Protein AF-A0A958QB07-F1 (afdb_monomer)

Secondary structure (DSSP, 8-state):
--EEEEEES--GGGGGHHHHHHTT--HHHHHHHHHHHHHHHHTTGGGGEEEEEE-TT--EEEEE-GGG-TT-EEEEETTTTEEEEESSBS-THHHHHHHHHHT-TTS-HHHHHHHHHHHHHHTT-BSSPP--EEEEE--SS--S-HHHHS-EEEEE-S-SSHHHHHHHHHHHHHHHHHHHHHHHHHHTT-HHHHHHHHHHHHHHSTT-SHHHHHHHHHHHHTT-HHHHHHHHHHHHTSS-SHHHHHHHHHSHHHHHHHHHHHHHHTT-

Solvent-accessible surface area (backbone atoms only — not comparable to full-atom value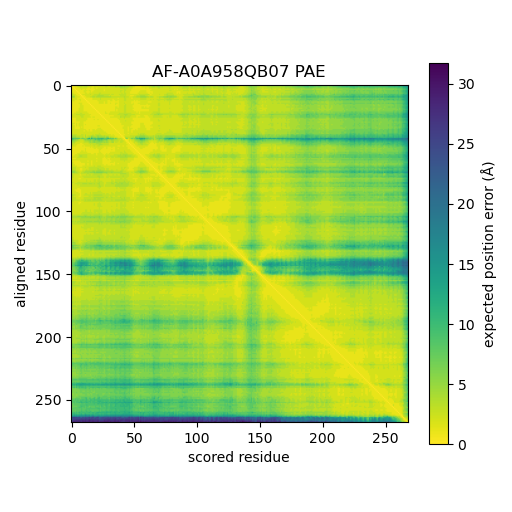s): 14329 Å² total; per-residue (Å²): 94,54,50,72,51,58,34,86,49,57,54,76,73,58,58,54,39,46,58,36,36,62,75,67,41,52,36,55,60,30,51,54,52,49,51,55,50,39,38,71,77,39,58,78,55,48,34,18,28,30,38,39,30,34,38,71,83,34,48,72,30,71,49,71,27,84,64,36,52,69,49,40,46,72,50,77,39,71,90,80,46,49,73,49,76,49,50,51,26,63,40,65,56,15,60,54,39,20,50,59,35,60,66,46,74,94,48,55,74,65,56,21,50,55,47,11,54,54,34,15,48,77,49,52,30,45,72,56,88,66,37,49,29,74,50,74,52,56,55,94,58,87,61,100,45,68,80,69,41,47,66,47,72,50,75,31,84,73,38,94,52,13,63,63,52,41,52,51,52,49,29,47,53,53,17,50,54,24,41,52,49,15,51,54,24,47,75,72,66,41,53,64,65,12,50,53,23,32,53,52,14,34,72,50,36,71,83,52,64,64,48,48,47,50,50,13,50,54,32,33,75,74,68,44,40,72,62,8,51,64,54,30,44,73,54,61,73,38,91,58,63,61,60,58,51,49,29,58,73,72,39,46,74,63,24,46,54,50,50,52,57,55,62,57,61,76,75,114

Sequence (268 aa):
VGLVISQCRGNPDYFEALDLLELGLDPKRALNRLRSEDQRQFNKLSRSRQVAVIDSQGKIDSFTGEDCGRYAGQIVNKQLGYVLLGNGLESQEVLIAMDKEMRRQELGSFERIALAMQAGLRAGGEVRPESSAGLCYASGTSSSKWWKDSGECLSIEDSDTPVMDLIKLFNLEQSRLALEKGFESFEGGDFDSGSDAFEIAKRLNPTDMEIPLWQGFFLYKSGRKAKGLKILRPIIESNDPWPKETLRRFGGSVGDELLEKMLSAEKK

Foldseek 3Di:
DWDKDKDQLGDPLLVCLVVVVVVVDAQVVSVVVSLVVCCVVPVVCSLRMWMKDAHLVLGIDIDHHPVLDPLFDKDDDSPLSDMDTDGQAPHVVLQVQLVVLSVPVVDDNVSSNLSSNVSSVVSGHHVDQDFKDKDKDADSDDDPDVVNRDIDMDMDPGDSCHSVVSLLVVLQVQLVVLQVQLVVCLVVVNNVSSLVSLVSSCVSPVPDPVSLLVNLLSCCVSVVNVSSCVSCLVVLPDPDCVSLVCLPVPVPPSSVVSNCVNVVVVVD

Nearest PDB structures (foldseek):
  4gcn-assembly2_B  TM=7.139E-01  e=1.825E-01  Caenorhabditis elegans
  6b85-assembly1_J  TM=7.764E-01  e=7.500E-01  synthetic construct
  3vty-assembly4_D  TM=6.148E-01  e=6.804E-01  Candidatus Magnetobacterium bavaricum
  1a17-assembly1_A  TM=5.371E-01  e=8.681E-01  Homo sapiens
  5nnp-assembly1_A  TM=4.244E-01  e=4.607E-01  Thermochaetoides thermophila DSM 1495

Mean predicted aligned error: 4.99 Å

Structure (mmCIF, N/CA/C/O backbone):
data_AF-A0A958QB07-F1
#
_entry.id   AF-A0A958QB07-F1
#
loop_
_atom_site.group_PDB
_atom_site.id
_atom_site.type_symbol
_atom_site.label_atom_id
_atom_site.label_alt_id
_atom_site.label_comp_id
_atom_site.label_asym_id
_atom_site.label_entity_id
_atom_site.label_seq_id
_atom_site.pdbx_PDB_ins_code
_atom_site.Cartn_x
_atom_site.Cartn_y
_atom_site.Cartn_z
_atom_site.occupancy
_atom_site.B_iso_or_equiv
_atom_site.auth_seq_id
_atom_site.auth_comp_id
_atom_site.auth_asym_id
_atom_site.auth_atom_id
_atom_site.pdbx_PDB_model_num
ATOM 1 N N . VAL A 1 1 ? -5.884 9.816 -15.605 1.00 81.06 1 VAL A N 1
ATOM 2 C CA . VAL A 1 1 ? -4.423 9.965 -15.377 1.00 81.06 1 VAL A CA 1
ATOM 3 C C . VAL A 1 1 ? -3.921 8.732 -14.635 1.00 81.06 1 VAL A C 1
ATOM 5 O O . VAL A 1 1 ? -4.731 8.100 -13.974 1.00 81.06 1 VAL A O 1
ATOM 8 N N . GLY A 1 2 ? -2.666 8.318 -14.820 1.00 91.81 2 GLY A N 1
ATOM 9 C CA . GLY A 1 2 ? -2.173 6.996 -14.409 1.00 91.81 2 GLY A CA 1
ATOM 10 C C . GLY A 1 2 ? -0.934 7.022 -13.510 1.00 91.81 2 GLY A C 1
ATOM 11 O O . GLY A 1 2 ? -0.875 7.812 -12.577 1.00 91.81 2 GLY A O 1
ATOM 12 N N . LEU A 1 3 ? 0.033 6.139 -13.769 1.00 94.00 3 LEU A N 1
ATOM 13 C CA . LEU A 1 3 ? 1.247 5.956 -12.969 1.00 94.00 3 LEU A CA 1
ATOM 14 C C . LEU A 1 3 ? 2.494 6.043 -13.849 1.00 94.00 3 LEU A C 1
ATOM 16 O O . LEU A 1 3 ? 2.497 5.579 -14.991 1.00 94.00 3 LEU A O 1
ATOM 20 N N . VAL A 1 4 ? 3.570 6.587 -13.290 1.00 96.25 4 VAL A N 1
ATOM 21 C CA . VAL A 1 4 ? 4.879 6.671 -13.937 1.00 96.25 4 VAL A CA 1
ATOM 22 C C . VAL A 1 4 ? 5.977 6.323 -12.941 1.00 96.25 4 VAL A C 1
ATOM 24 O O . VAL A 1 4 ? 5.925 6.718 -11.780 1.00 96.25 4 VAL A O 1
ATOM 27 N N . ILE A 1 5 ? 6.981 5.584 -13.403 1.00 96.00 5 ILE A N 1
ATOM 28 C CA . ILE A 1 5 ? 8.196 5.301 -12.639 1.00 96.00 5 ILE A CA 1
ATOM 29 C C . ILE A 1 5 ? 9.417 5.518 -13.532 1.00 96.00 5 ILE A C 1
ATOM 31 O O . ILE A 1 5 ? 9.388 5.165 -14.711 1.00 96.00 5 ILE A O 1
ATOM 35 N N . SER A 1 6 ? 10.476 6.108 -12.976 1.00 97.19 6 SER A N 1
ATOM 36 C CA . SER A 1 6 ? 11.726 6.451 -13.666 1.00 97.19 6 SER A CA 1
ATOM 37 C C . SER A 1 6 ? 12.905 6.073 -12.767 1.00 97.19 6 SER A C 1
ATOM 39 O O . SER A 1 6 ? 13.030 6.599 -11.665 1.00 97.19 6 SER A O 1
ATOM 41 N N . GLN A 1 7 ? 13.745 5.131 -13.207 1.00 96.25 7 GLN A N 1
ATOM 42 C CA . GLN A 1 7 ? 14.816 4.530 -12.404 1.00 96.25 7 GLN A CA 1
ATOM 43 C C . GLN A 1 7 ? 16.089 4.218 -13.219 1.00 96.25 7 GLN A C 1
ATOM 45 O O . GLN A 1 7 ? 16.230 4.633 -14.374 1.00 96.25 7 GLN A O 1
ATOM 50 N N . CYS A 1 8 ? 17.033 3.496 -12.598 1.00 95.50 8 CYS A N 1
ATOM 51 C CA . CYS A 1 8 ? 18.417 3.295 -13.041 1.00 95.50 8 CYS A CA 1
ATOM 52 C C . CYS A 1 8 ? 19.208 4.616 -13.035 1.00 95.50 8 CYS A C 1
ATOM 54 O O . CYS A 1 8 ? 19.681 5.055 -11.988 1.00 95.50 8 CYS A O 1
ATOM 56 N N . ARG A 1 9 ? 19.307 5.319 -14.165 1.00 94.81 9 ARG A N 1
ATOM 57 C 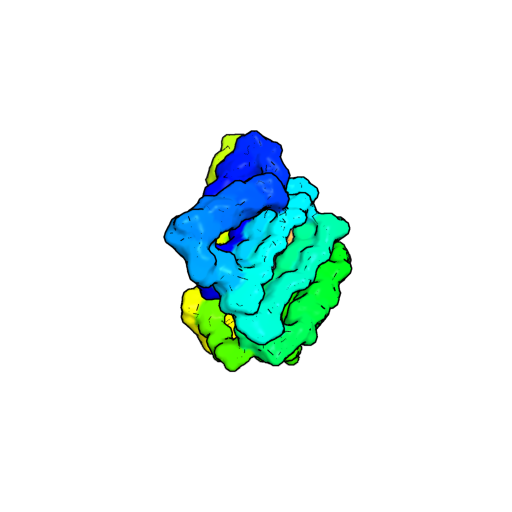CA . ARG A 1 9 ? 19.602 6.756 -14.173 1.00 94.81 9 ARG A CA 1
ATOM 58 C C . ARG A 1 9 ? 18.284 7.497 -14.323 1.00 94.81 9 ARG A C 1
ATOM 60 O O . ARG A 1 9 ? 17.900 7.809 -15.444 1.00 94.81 9 ARG A O 1
ATOM 67 N N . GLY A 1 10 ? 17.600 7.773 -13.216 1.00 92.12 10 GLY A N 1
ATOM 68 C CA . GLY A 1 10 ? 16.323 8.489 -13.241 1.00 92.12 10 GLY A CA 1
ATOM 69 C C . GLY A 1 10 ? 16.410 9.836 -13.972 1.00 92.12 10 GLY A C 1
ATOM 70 O O . GLY A 1 10 ? 17.454 10.495 -13.974 1.00 92.12 10 GLY A O 1
ATOM 71 N N . ASN A 1 11 ? 15.311 10.224 -14.612 1.00 95.56 11 ASN A N 1
ATOM 72 C CA . ASN A 1 11 ? 15.088 11.578 -15.116 1.00 95.56 11 ASN A CA 1
ATOM 73 C C . ASN A 1 11 ? 13.673 12.028 -14.676 1.00 95.56 11 ASN A C 1
ATOM 75 O O . ASN A 1 11 ? 12.705 11.362 -15.063 1.00 95.56 11 ASN A O 1
ATOM 79 N N . PRO A 1 12 ? 13.552 13.094 -13.856 1.00 94.75 12 PRO A N 1
ATOM 80 C CA . PRO A 1 12 ? 12.267 13.645 -13.420 1.00 94.75 12 PRO A CA 1
ATOM 81 C C . PRO A 1 12 ? 11.355 14.120 -14.557 1.00 94.75 12 PRO A C 1
ATOM 83 O O . PRO A 1 12 ? 10.141 14.066 -14.392 1.00 94.75 12 PRO A O 1
ATOM 86 N N . ASP A 1 13 ? 11.901 14.504 -15.716 1.00 96.25 13 ASP A N 1
ATOM 87 C CA . ASP A 1 13 ? 11.114 14.972 -16.871 1.00 96.25 13 ASP A CA 1
ATOM 88 C C . ASP A 1 13 ? 10.120 13.906 -17.360 1.00 96.25 13 ASP A C 1
ATOM 90 O O . ASP A 1 13 ? 9.084 14.218 -17.939 1.00 96.25 13 ASP A O 1
ATOM 94 N N . TYR A 1 14 ? 10.376 12.618 -17.088 1.00 97.56 14 TYR A N 1
ATOM 95 C CA . TYR A 1 14 ? 9.419 11.563 -17.429 1.00 97.56 14 TYR A CA 1
ATOM 96 C C . TYR A 1 14 ? 8.090 11.685 -16.669 1.00 97.56 14 TYR A C 1
ATOM 98 O O . TYR A 1 14 ? 7.104 11.097 -17.112 1.00 97.56 14 TYR A O 1
ATOM 106 N N . PHE A 1 15 ? 8.022 12.447 -15.571 1.00 96.31 15 PHE A N 1
ATOM 107 C CA . PHE A 1 15 ? 6.768 12.708 -14.861 1.00 96.31 15 PHE A CA 1
ATOM 108 C C . PHE A 1 15 ? 5.774 13.547 -15.673 1.00 96.31 15 PHE A C 1
ATOM 110 O O . PHE A 1 15 ? 4.569 13.379 -15.480 1.00 96.31 15 PHE A O 1
ATOM 117 N N . GLU A 1 16 ? 6.238 14.295 -16.682 1.00 97.75 16 GLU A N 1
ATOM 118 C CA . GLU A 1 16 ? 5.378 14.942 -17.689 1.00 97.75 16 GLU A CA 1
ATOM 119 C C . GLU A 1 16 ? 4.514 13.928 -18.465 1.00 97.75 16 GLU A C 1
ATOM 121 O O . GLU A 1 16 ? 3.537 14.293 -19.120 1.00 97.75 16 GLU A O 1
ATOM 126 N N . ALA A 1 17 ? 4.813 12.623 -18.382 1.00 97.75 17 ALA A N 1
ATOM 127 C CA . ALA A 1 17 ? 3.937 11.587 -18.915 1.00 97.75 17 ALA A CA 1
ATOM 128 C C . ALA A 1 17 ? 2.521 11.683 -18.335 1.00 97.75 17 ALA A C 1
ATOM 130 O O . ALA A 1 17 ? 1.569 11.428 -19.067 1.00 97.75 17 ALA A O 1
ATOM 131 N N . LEU A 1 18 ? 2.362 12.065 -17.061 1.00 95.44 18 LEU A N 1
ATOM 132 C CA . LEU A 1 18 ? 1.044 12.214 -16.438 1.00 95.44 18 LEU A CA 1
ATOM 133 C C . LEU A 1 18 ? 0.221 13.318 -17.117 1.00 95.44 18 LEU A C 1
ATOM 135 O O . LEU A 1 18 ? -0.944 13.072 -17.436 1.00 95.44 18 LEU A O 1
ATOM 139 N N . ASP A 1 19 ? 0.845 14.452 -17.446 1.00 96.69 19 ASP A N 1
ATOM 140 C CA . ASP A 1 19 ? 0.211 15.552 -18.185 1.00 96.69 19 ASP A CA 1
ATOM 141 C C . ASP A 1 19 ? -0.153 15.122 -19.613 1.00 96.69 19 ASP A C 1
ATOM 143 O O . ASP A 1 19 ? -1.239 15.401 -20.121 1.00 96.69 19 ASP A O 1
ATOM 147 N N . LEU A 1 20 ? 0.733 14.374 -20.281 1.00 98.00 20 LEU A N 1
ATOM 148 C CA . LEU A 1 20 ? 0.462 13.842 -21.619 1.00 98.00 20 LEU A CA 1
ATOM 149 C C . LEU A 1 20 ? -0.709 12.847 -21.613 1.00 98.00 20 LEU A C 1
ATOM 151 O O . LEU A 1 20 ? -1.530 12.867 -22.534 1.00 98.00 20 LEU A O 1
ATOM 155 N N . LEU A 1 21 ? -0.806 11.997 -20.586 1.00 96.50 21 LEU A N 1
ATOM 156 C CA . LEU A 1 21 ? -1.949 11.104 -20.392 1.00 96.50 21 LEU A CA 1
ATOM 157 C C . LEU A 1 21 ? -3.238 11.895 -20.135 1.00 96.50 21 LEU A C 1
ATOM 159 O O . LEU A 1 21 ? -4.294 11.514 -20.639 1.00 96.50 21 LEU A O 1
ATOM 163 N N . GLU A 1 22 ? -3.169 12.986 -19.370 1.00 94.12 22 GLU A N 1
ATOM 164 C CA . GLU A 1 22 ? -4.310 13.876 -19.131 1.00 94.12 22 GLU A CA 1
ATOM 165 C C . GLU A 1 22 ? -4.807 14.532 -20.426 1.00 94.12 22 GLU A C 1
ATOM 167 O O . GLU A 1 22 ? -6.010 14.589 -20.675 1.00 94.12 22 GLU A O 1
ATOM 172 N N . LEU A 1 23 ? -3.885 14.908 -21.317 1.00 96.75 23 LEU A N 1
ATOM 173 C CA . LEU A 1 23 ? -4.181 15.411 -22.663 1.00 96.75 23 LEU A CA 1
ATOM 174 C C . LEU A 1 23 ? -4.670 14.320 -23.640 1.00 96.75 23 LEU A C 1
ATOM 176 O O . LEU A 1 23 ? -4.899 14.598 -24.820 1.00 96.75 23 LEU A O 1
ATOM 180 N N . GLY A 1 24 ? -4.841 13.080 -23.175 1.00 96.00 24 GLY A N 1
ATOM 181 C CA . GLY A 1 24 ? -5.418 11.976 -23.941 1.00 96.00 24 GLY A CA 1
ATOM 182 C C . GLY A 1 24 ? -4.428 11.209 -24.817 1.00 96.00 24 GLY A C 1
ATOM 183 O O . GLY A 1 24 ? -4.853 10.421 -25.668 1.00 96.00 24 GLY A O 1
ATOM 184 N N . LEU A 1 25 ? -3.116 11.404 -24.642 1.00 98.00 25 LEU A N 1
ATOM 185 C CA . LEU A 1 25 ? -2.133 10.538 -25.291 1.00 98.00 25 LEU A CA 1
ATOM 186 C C . LEU A 1 25 ? -2.141 9.164 -24.618 1.00 98.00 25 LEU A C 1
ATOM 188 O O . LEU A 1 25 ? -2.265 9.047 -23.404 1.00 98.00 25 LEU A O 1
ATOM 192 N N . ASP A 1 26 ? -1.965 8.108 -25.410 1.00 97.19 26 ASP A N 1
ATOM 193 C CA . ASP A 1 26 ? -1.707 6.783 -24.852 1.00 97.19 26 ASP A CA 1
ATOM 194 C C . ASP A 1 26 ? -0.264 6.686 -24.299 1.00 97.19 26 ASP A C 1
ATOM 196 O O . ASP A 1 26 ? 0.625 7.410 -24.774 1.00 97.19 26 ASP A O 1
ATOM 200 N N . PRO A 1 27 ? 0.006 5.769 -23.345 1.00 97.94 27 PRO A N 1
ATOM 201 C CA . PRO A 1 27 ? 1.323 5.605 -22.724 1.00 97.94 27 PRO A CA 1
ATOM 202 C C . PRO A 1 27 ? 2.483 5.469 -23.709 1.00 97.94 27 PRO A C 1
ATOM 204 O O . PRO A 1 27 ? 3.558 6.015 -23.474 1.00 97.94 27 PRO A O 1
ATOM 207 N N . LYS A 1 28 ? 2.272 4.791 -24.845 1.00 98.12 28 LYS A N 1
ATOM 208 C CA . LYS A 1 28 ? 3.318 4.583 -25.849 1.00 98.12 28 LYS A CA 1
ATOM 209 C C . LYS A 1 28 ? 3.668 5.881 -26.561 1.00 98.12 28 LYS A C 1
ATOM 211 O O . LYS A 1 28 ? 4.840 6.163 -26.808 1.00 98.12 28 LYS A O 1
ATOM 216 N N . ARG A 1 29 ? 2.672 6.692 -26.921 1.00 98.31 29 ARG A N 1
ATOM 217 C CA . ARG A 1 29 ? 2.916 8.012 -27.528 1.00 98.31 29 ARG A CA 1
ATOM 218 C C . ARG A 1 29 ? 3.587 8.965 -26.546 1.00 98.31 29 ARG A C 1
ATOM 220 O O . ARG A 1 29 ? 4.545 9.629 -26.940 1.00 98.31 29 ARG A O 1
ATOM 227 N N . ALA A 1 30 ? 3.122 8.992 -25.297 1.00 98.25 30 ALA A N 1
ATOM 228 C CA . ALA A 1 30 ? 3.720 9.805 -24.244 1.00 98.25 30 ALA A CA 1
ATOM 229 C C . ALA A 1 30 ? 5.194 9.426 -24.019 1.00 98.25 30 ALA A C 1
ATOM 231 O O . ALA A 1 30 ? 6.080 10.272 -24.139 1.00 98.25 30 ALA A O 1
ATOM 232 N N . LEU A 1 31 ? 5.478 8.134 -23.820 1.00 97.81 31 LEU A N 1
ATOM 233 C CA . LEU A 1 31 ? 6.833 7.648 -23.572 1.00 97.81 31 LEU A CA 1
ATOM 234 C C . LEU A 1 31 ? 7.764 7.876 -24.774 1.00 97.81 31 LEU A C 1
ATOM 236 O O . LEU A 1 31 ? 8.896 8.311 -24.590 1.00 97.81 31 LEU A O 1
ATOM 240 N N . ASN A 1 32 ? 7.307 7.655 -26.012 1.00 98.25 32 ASN A N 1
ATOM 241 C CA . ASN A 1 32 ? 8.127 7.916 -27.205 1.00 98.25 32 ASN A CA 1
ATOM 242 C C . ASN A 1 32 ? 8.512 9.392 -27.358 1.00 98.25 32 ASN A C 1
ATOM 244 O O . ASN A 1 32 ? 9.636 9.688 -27.778 1.00 98.25 32 ASN A O 1
ATOM 248 N N . ARG A 1 33 ? 7.598 10.313 -27.027 1.00 98.06 33 ARG A N 1
ATOM 249 C CA . ARG A 1 33 ? 7.872 11.753 -27.057 1.00 98.06 33 ARG A CA 1
ATOM 250 C C . ARG A 1 33 ? 8.969 12.113 -26.055 1.00 98.06 33 ARG A C 1
ATOM 252 O O . ARG A 1 33 ? 10.004 12.634 -26.469 1.00 98.06 33 ARG A O 1
ATOM 259 N N . LEU A 1 34 ? 8.776 11.737 -24.792 1.00 98.00 34 LEU A N 1
ATOM 260 C CA . LEU A 1 34 ? 9.697 12.046 -23.693 1.00 98.00 34 LEU A CA 1
ATOM 261 C C . LEU A 1 34 ? 11.071 11.404 -23.897 1.00 98.00 34 LEU A C 1
ATOM 263 O O . LEU A 1 34 ? 12.100 12.049 -23.732 1.00 98.00 34 LEU A O 1
ATOM 267 N N . ARG A 1 35 ? 11.115 10.158 -24.381 1.00 97.38 35 ARG A N 1
ATOM 268 C CA . ARG A 1 35 ? 12.380 9.497 -24.738 1.00 97.38 35 ARG A CA 1
ATOM 269 C C . ARG A 1 35 ? 13.118 10.208 -25.866 1.00 97.38 35 ARG A C 1
ATOM 271 O O . ARG A 1 35 ? 14.343 10.277 -25.848 1.00 97.38 35 ARG A O 1
ATOM 278 N N . SER A 1 36 ? 12.395 10.728 -26.858 1.00 97.06 36 SER A N 1
ATOM 279 C CA . SER A 1 36 ? 13.008 11.486 -27.953 1.00 97.06 36 SER A CA 1
ATOM 280 C C . SER A 1 36 ? 13.585 12.816 -27.461 1.00 97.06 36 SER A C 1
ATOM 282 O O . SER A 1 36 ? 14.608 13.265 -27.974 1.00 97.06 36 SER A O 1
ATOM 284 N N . GLU A 1 37 ? 12.939 13.450 -26.482 1.00 96.69 37 GLU A N 1
ATOM 285 C CA . GLU A 1 37 ? 13.425 14.657 -25.807 1.00 96.69 37 GLU A CA 1
ATOM 286 C C . GLU A 1 37 ? 14.664 14.355 -24.945 1.00 96.69 37 GLU A C 1
ATOM 288 O O . GLU A 1 37 ? 15.704 14.983 -25.155 1.00 96.69 37 GLU A O 1
ATOM 293 N N . ASP A 1 38 ? 14.618 13.327 -24.092 1.00 96.25 38 ASP A N 1
ATOM 294 C CA . ASP A 1 38 ? 15.745 12.870 -23.258 1.00 96.25 38 ASP A CA 1
ATOM 295 C C . ASP A 1 38 ? 16.951 12.436 -24.113 1.00 96.25 38 ASP A C 1
ATOM 297 O O . ASP A 1 38 ? 18.087 12.769 -23.789 1.00 96.25 38 ASP A O 1
ATOM 301 N N . GLN A 1 39 ? 16.740 11.788 -25.267 1.00 95.75 39 GLN A N 1
ATOM 302 C CA . GLN A 1 39 ? 17.823 11.449 -26.205 1.00 95.75 39 GLN A CA 1
ATOM 303 C C . GLN A 1 39 ? 18.512 12.690 -26.790 1.00 95.75 39 GLN A C 1
ATOM 305 O O . GLN A 1 39 ? 19.728 12.680 -26.994 1.00 95.75 39 GLN A O 1
ATOM 310 N N . ARG A 1 40 ? 17.759 13.758 -27.085 1.00 95.50 40 ARG A N 1
ATOM 311 C CA . ARG A 1 40 ? 18.334 15.008 -27.610 1.00 95.50 40 ARG A CA 1
ATOM 312 C C . ARG A 1 40 ? 19.134 15.747 -26.545 1.00 95.50 40 ARG A C 1
ATOM 314 O O . ARG A 1 40 ? 20.201 16.267 -26.854 1.00 95.50 40 ARG A O 1
ATOM 321 N N . GLN A 1 41 ? 18.623 15.787 -25.317 1.00 94.25 41 GLN A N 1
ATOM 322 C CA . GLN A 1 41 ? 19.244 16.520 -24.214 1.00 94.25 41 GLN A CA 1
ATOM 323 C C . GLN A 1 41 ? 20.424 15.756 -23.597 1.00 94.25 41 GLN A C 1
ATOM 325 O O . GLN A 1 41 ? 21.482 16.325 -23.339 1.00 94.25 41 GLN A O 1
ATOM 330 N N . PHE A 1 42 ? 20.265 14.446 -23.403 1.00 90.56 42 PHE A N 1
ATOM 331 C CA . PHE A 1 42 ? 21.141 13.614 -22.583 1.00 90.56 42 PHE A CA 1
ATOM 332 C C . PHE A 1 42 ? 21.627 12.356 -23.323 1.00 90.56 42 PHE A C 1
ATOM 334 O O . PHE A 1 42 ? 21.780 11.307 -22.707 1.00 90.56 42 PHE A O 1
ATOM 341 N N . ASN A 1 43 ? 21.910 12.464 -24.628 1.00 87.75 43 ASN A N 1
ATOM 342 C CA . ASN A 1 43 ? 22.307 11.405 -25.579 1.00 87.75 43 ASN A CA 1
ATOM 343 C C . ASN A 1 43 ? 22.938 10.118 -24.994 1.00 87.75 43 ASN A C 1
ATOM 345 O O . ASN A 1 43 ? 22.487 9.017 -25.295 1.00 87.75 43 ASN A O 1
ATOM 349 N N . LYS A 1 44 ? 23.996 10.224 -24.177 1.00 85.44 44 LYS A N 1
ATOM 350 C CA . LYS A 1 44 ? 24.641 9.040 -23.575 1.00 85.44 44 LYS A CA 1
ATOM 351 C C . LYS A 1 44 ? 23.879 8.477 -22.368 1.00 85.44 44 LYS A C 1
ATOM 353 O O . LYS A 1 44 ? 23.857 7.270 -22.182 1.00 85.44 44 LYS A O 1
ATOM 358 N N . LEU A 1 45 ? 23.268 9.330 -21.547 1.00 91.12 45 LEU A N 1
ATOM 359 C CA . LEU A 1 45 ? 22.545 8.931 -20.334 1.00 91.12 45 LEU A CA 1
ATOM 360 C C . LEU A 1 45 ? 21.160 8.346 -20.636 1.00 91.12 45 LEU A C 1
ATOM 362 O O . LEU A 1 45 ? 20.670 7.535 -19.854 1.00 91.12 45 LEU A O 1
ATOM 366 N N . SER A 1 46 ? 20.545 8.712 -21.766 1.00 92.94 46 SER A N 1
ATOM 367 C CA . SER A 1 46 ? 19.234 8.193 -22.190 1.00 92.94 46 SER A CA 1
ATOM 368 C C . SER A 1 46 ? 19.225 6.667 -22.394 1.00 92.94 46 SER A C 1
ATOM 370 O O . SER A 1 46 ? 18.184 6.018 -22.290 1.00 92.94 46 SER A O 1
ATOM 372 N N . ARG A 1 47 ? 20.396 6.065 -22.638 1.00 95.88 47 ARG A N 1
ATOM 373 C CA . ARG A 1 47 ? 20.591 4.611 -22.750 1.00 95.88 47 ARG A CA 1
ATOM 374 C C . ARG A 1 47 ? 20.654 3.894 -21.398 1.00 95.88 47 ARG A C 1
ATOM 376 O O . ARG A 1 47 ? 20.544 2.674 -21.374 1.00 95.88 47 ARG A O 1
ATOM 383 N N . SER A 1 48 ? 20.778 4.629 -20.291 1.00 96.38 48 SER A N 1
ATOM 384 C CA . SER A 1 48 ? 20.742 4.111 -18.913 1.00 96.38 48 SER A CA 1
ATOM 385 C C . SER A 1 48 ? 19.434 4.458 -18.188 1.00 96.38 48 SER A C 1
ATOM 387 O O . SER A 1 48 ? 19.390 4.454 -16.957 1.00 96.38 48 SER A O 1
ATOM 389 N N . ARG A 1 49 ? 18.362 4.795 -18.917 1.00 97.25 49 ARG A N 1
ATOM 390 C CA . ARG A 1 49 ? 17.031 5.006 -18.327 1.00 97.25 49 ARG A CA 1
ATOM 391 C C . ARG A 1 49 ? 16.265 3.700 -18.249 1.00 97.25 49 ARG A C 1
ATOM 393 O O . ARG A 1 49 ? 16.277 2.912 -19.194 1.00 97.25 49 ARG A O 1
ATOM 400 N N . GLN A 1 50 ? 15.501 3.542 -17.181 1.00 98.25 50 GLN A N 1
ATOM 401 C CA . GLN A 1 50 ? 14.453 2.539 -17.110 1.00 98.25 50 GLN A CA 1
ATOM 402 C C . GLN A 1 50 ? 13.158 3.216 -16.667 1.00 98.25 50 GLN A C 1
ATOM 404 O O . GLN A 1 50 ? 13.128 3.846 -15.615 1.00 98.25 50 GLN A O 1
ATOM 409 N N . VAL A 1 51 ? 12.115 3.150 -17.493 1.00 98.25 51 VAL A N 1
ATOM 410 C CA . VAL A 1 51 ? 10.882 3.930 -17.309 1.00 98.25 51 VAL A CA 1
ATOM 411 C C . VAL A 1 51 ? 9.671 3.077 -17.653 1.00 98.25 51 VAL A C 1
ATOM 413 O O . VAL A 1 51 ? 9.702 2.331 -18.632 1.00 98.25 51 VAL A O 1
ATOM 416 N N . ALA A 1 52 ? 8.582 3.218 -16.905 1.00 98.25 52 ALA A N 1
ATOM 417 C CA . ALA A 1 52 ? 7.276 2.726 -17.327 1.00 98.25 52 ALA A CA 1
ATOM 418 C C . ALA A 1 52 ? 6.180 3.758 -17.089 1.00 98.25 52 ALA A C 1
ATOM 420 O O . ALA A 1 52 ? 6.249 4.546 -16.148 1.00 98.25 52 ALA A O 1
ATOM 421 N N . VAL A 1 53 ? 5.169 3.711 -17.952 1.00 98.06 53 VAL A N 1
ATOM 422 C CA . VAL A 1 53 ? 3.967 4.537 -17.896 1.00 98.06 53 VAL A CA 1
ATOM 423 C C . VAL A 1 53 ? 2.756 3.616 -18.017 1.00 98.06 53 VAL A C 1
ATOM 425 O O . VAL A 1 53 ? 2.672 2.809 -18.947 1.00 98.06 53 VAL A O 1
ATOM 428 N N . ILE A 1 54 ? 1.818 3.749 -17.085 1.00 96.06 54 ILE A N 1
ATOM 429 C CA . ILE A 1 54 ? 0.515 3.081 -17.100 1.00 96.06 54 ILE A CA 1
ATOM 430 C C . ILE A 1 54 ? -0.562 4.163 -17.109 1.00 96.06 54 ILE A C 1
ATOM 432 O O . ILE A 1 54 ? -0.444 5.119 -16.351 1.00 96.06 54 ILE A O 1
ATOM 436 N N . ASP A 1 55 ? -1.605 4.046 -17.932 1.00 94.81 55 ASP A N 1
ATOM 437 C CA . ASP A 1 55 ? -2.768 4.943 -17.854 1.00 94.81 55 ASP A CA 1
ATOM 438 C C . ASP A 1 55 ? -3.855 4.422 -16.894 1.00 94.81 55 ASP A C 1
ATOM 440 O O . ASP A 1 55 ? -3.832 3.276 -16.452 1.00 94.81 55 ASP A O 1
ATOM 444 N N . SER A 1 56 ? -4.857 5.248 -16.577 1.00 90.56 56 SER A N 1
ATOM 445 C CA . SER A 1 56 ? -5.984 4.842 -15.715 1.00 90.56 56 SER A CA 1
ATOM 446 C C . SER A 1 56 ? -6.857 3.723 -16.300 1.00 90.56 56 SER A C 1
ATOM 448 O O . SER A 1 56 ? -7.753 3.238 -15.617 1.00 90.56 56 SER A O 1
ATOM 450 N N . GLN A 1 57 ? -6.638 3.322 -17.557 1.00 89.88 57 GLN A N 1
ATOM 451 C CA . GLN A 1 57 ? -7.307 2.180 -18.186 1.00 89.88 57 GLN A CA 1
ATOM 452 C C . GLN A 1 57 ? -6.420 0.927 -18.222 1.00 89.88 57 GLN A C 1
ATOM 454 O O . GLN A 1 57 ? -6.803 -0.077 -18.822 1.00 89.88 57 GLN A O 1
ATOM 459 N N . GLY A 1 58 ? -5.243 0.970 -17.594 1.00 91.00 58 GLY A N 1
ATOM 460 C CA . GLY A 1 58 ? -4.309 -0.147 -17.540 1.00 91.00 58 GLY A CA 1
ATOM 461 C C . GLY A 1 58 ? -3.535 -0.378 -18.839 1.00 91.00 58 GLY A C 1
ATOM 462 O O . GLY A 1 58 ? -2.919 -1.434 -18.985 1.00 91.00 58 GLY A O 1
ATOM 463 N N . LYS A 1 59 ? -3.532 0.562 -19.798 1.00 95.81 59 LYS A N 1
ATOM 464 C CA . LYS A 1 59 ? -2.599 0.490 -20.935 1.00 95.81 59 LYS A CA 1
ATOM 465 C C . LYS A 1 59 ? -1.202 0.809 -20.432 1.00 95.81 59 LYS A C 1
ATOM 467 O O . LYS A 1 59 ? -1.033 1.677 -19.585 1.00 95.81 59 LYS A O 1
ATOM 472 N N . ILE A 1 60 ? -0.208 0.118 -20.981 1.00 97.62 60 ILE A N 1
ATOM 473 C CA . ILE A 1 60 ? 1.170 0.163 -20.486 1.00 97.62 60 ILE A CA 1
ATOM 474 C C . ILE A 1 60 ? 2.134 0.329 -21.647 1.00 97.62 60 ILE A C 1
ATOM 476 O O . ILE A 1 60 ? 2.024 -0.390 -22.651 1.00 97.62 60 ILE A O 1
ATOM 480 N N . ASP A 1 61 ? 3.115 1.205 -21.460 1.00 98.00 61 ASP A N 1
ATOM 481 C CA . ASP A 1 61 ? 4.371 1.158 -22.197 1.00 98.00 61 ASP A CA 1
ATOM 482 C C . ASP A 1 61 ? 5.556 1.310 -21.243 1.00 98.00 61 ASP A C 1
ATOM 484 O O . ASP A 1 61 ? 5.460 1.953 -20.196 1.00 98.00 61 ASP A O 1
ATOM 488 N N . SER A 1 62 ? 6.674 0.682 -21.584 1.00 98.00 62 SER A N 1
ATOM 489 C CA . SER A 1 62 ? 7.876 0.718 -20.758 1.00 98.00 62 SER A CA 1
ATOM 490 C C . SER A 1 62 ? 9.136 0.569 -21.594 1.00 98.00 62 SER A C 1
ATOM 492 O O . SER A 1 62 ? 9.139 -0.032 -22.671 1.00 98.00 62 SER A O 1
ATOM 494 N N . PHE A 1 63 ? 10.228 1.104 -21.072 1.00 97.94 63 PHE A N 1
ATOM 495 C CA . PHE A 1 63 ? 11.536 1.095 -21.693 1.00 97.94 63 PHE A CA 1
ATOM 496 C C . PHE A 1 63 ? 12.598 0.706 -20.669 1.00 97.94 63 PHE A C 1
ATOM 498 O O . PHE A 1 63 ? 12.654 1.272 -19.581 1.00 97.94 63 PHE A O 1
ATOM 505 N N . THR A 1 64 ? 13.476 -0.218 -21.054 1.00 98.06 64 THR A N 1
ATOM 506 C CA . THR A 1 64 ? 14.717 -0.523 -20.339 1.00 98.06 64 THR A CA 1
ATOM 507 C C . THR A 1 64 ? 15.873 -0.268 -21.294 1.00 98.06 64 THR A C 1
ATOM 509 O O . THR A 1 64 ? 15.946 -0.890 -22.356 1.00 98.06 64 THR A O 1
ATOM 512 N N . GLY A 1 65 ? 16.737 0.678 -20.944 1.00 96.69 65 GLY A N 1
ATOM 513 C CA . GLY A 1 65 ? 17.920 1.006 -21.720 1.00 96.69 65 GLY A CA 1
ATOM 514 C C . GLY A 1 65 ? 18.980 -0.093 -21.670 1.00 96.69 65 GLY A C 1
ATOM 515 O O . GLY A 1 65 ? 19.117 -0.819 -20.688 1.00 96.69 65 GLY A O 1
ATOM 516 N N . GLU A 1 66 ? 19.743 -0.228 -22.751 1.00 95.25 66 GLU A N 1
ATOM 517 C CA . GLU A 1 66 ? 20.787 -1.254 -22.871 1.00 95.25 66 GLU A CA 1
ATOM 518 C C . GLU A 1 66 ? 21.991 -1.010 -21.946 1.00 95.25 66 GLU A C 1
ATOM 520 O O . GLU A 1 66 ? 22.682 -1.955 -21.573 1.00 95.25 66 GLU A O 1
ATOM 525 N N . ASP A 1 67 ? 22.186 0.235 -21.496 1.00 96.38 67 ASP A N 1
ATOM 526 C CA . ASP A 1 67 ? 23.242 0.617 -20.557 1.00 96.38 67 ASP A CA 1
ATOM 527 C C . ASP A 1 67 ? 22.727 0.631 -19.095 1.00 96.38 67 ASP A C 1
ATOM 529 O O . ASP A 1 67 ? 23.333 1.266 -18.228 1.00 96.38 67 ASP A O 1
ATOM 533 N N . CYS A 1 68 ? 21.605 -0.046 -18.796 1.00 95.94 68 CYS A N 1
ATOM 534 C CA . CYS A 1 68 ? 21.104 -0.265 -17.427 1.00 95.94 68 CYS A CA 1
ATOM 535 C C . CYS A 1 68 ? 21.820 -1.409 -16.680 1.00 95.94 68 CYS A C 1
ATOM 537 O O . CYS A 1 68 ? 21.565 -1.630 -15.497 1.00 95.94 68 CYS A O 1
ATOM 539 N N . GLY A 1 69 ? 22.730 -2.119 -17.353 1.00 93.31 69 GLY A N 1
ATOM 540 C CA . GLY A 1 69 ? 23.539 -3.188 -16.769 1.00 93.31 69 GLY A CA 1
ATOM 541 C C . GLY A 1 69 ? 22.955 -4.591 -16.949 1.00 93.31 69 GLY A C 1
ATOM 542 O O . GLY A 1 69 ? 21.853 -4.788 -17.463 1.00 93.31 69 GLY A O 1
ATOM 543 N N . ARG A 1 70 ? 23.734 -5.601 -16.543 1.00 93.62 70 ARG A N 1
ATOM 544 C CA . ARG A 1 70 ? 23.327 -7.011 -16.616 1.00 93.62 70 ARG A CA 1
ATOM 545 C C . ARG A 1 70 ? 22.111 -7.251 -15.717 1.00 93.62 70 ARG A C 1
ATOM 547 O O . ARG A 1 70 ? 22.027 -6.687 -14.634 1.00 93.62 70 ARG A O 1
ATOM 554 N N . TYR A 1 71 ? 21.183 -8.077 -16.199 1.00 95.69 71 TYR A N 1
ATOM 555 C CA . TYR A 1 71 ? 19.906 -8.386 -15.543 1.00 95.69 71 TYR A CA 1
ATOM 556 C C . TYR A 1 71 ? 18.969 -7.192 -15.326 1.00 95.69 71 TYR A C 1
ATOM 558 O O . TYR A 1 71 ? 17.926 -7.349 -14.696 1.00 95.69 71 TYR A O 1
ATOM 566 N N . ALA A 1 72 ? 19.258 -6.031 -15.925 1.00 97.56 72 ALA A N 1
ATOM 567 C CA . ALA A 1 72 ? 18.226 -5.031 -16.124 1.00 97.56 72 ALA A CA 1
ATOM 568 C C . ALA A 1 72 ? 17.151 -5.586 -17.064 1.00 97.56 72 ALA A C 1
ATOM 570 O O . ALA A 1 72 ? 17.451 -6.138 -18.127 1.00 97.56 72 ALA A O 1
ATOM 571 N N . GLY A 1 73 ? 15.891 -5.461 -16.667 1.00 96.94 73 GLY A N 1
ATOM 572 C CA . GLY A 1 73 ? 14.795 -6.055 -17.410 1.00 96.94 73 GLY A CA 1
ATOM 573 C C . GLY A 1 73 ? 13.429 -5.576 -16.961 1.00 96.94 73 GLY A C 1
ATOM 574 O O . GLY A 1 73 ? 13.282 -4.787 -16.027 1.00 96.94 73 GLY A O 1
ATOM 575 N N . GLN A 1 74 ? 12.423 -6.076 -17.668 1.00 97.44 74 GLN A N 1
ATOM 576 C CA . GLN A 1 74 ? 11.031 -5.762 -17.413 1.00 97.44 74 GLN A CA 1
ATOM 577 C C . GLN A 1 74 ? 10.136 -6.965 -17.703 1.00 97.44 74 GLN A C 1
ATOM 579 O O . GLN A 1 74 ? 10.368 -7.692 -18.671 1.00 97.44 74 GLN A O 1
ATOM 584 N N . ILE A 1 75 ? 9.078 -7.131 -16.913 1.00 98.25 75 ILE A N 1
ATOM 585 C CA . ILE A 1 75 ? 7.961 -8.027 -17.224 1.00 98.25 75 ILE A CA 1
ATOM 586 C C . ILE A 1 75 ? 6.709 -7.171 -17.351 1.00 98.25 75 ILE A C 1
ATOM 588 O O . ILE A 1 75 ? 6.290 -6.529 -16.393 1.00 98.25 75 ILE A O 1
ATOM 592 N N . VAL A 1 76 ? 6.119 -7.153 -18.546 1.00 97.88 76 VAL A N 1
ATOM 593 C CA . VAL A 1 76 ? 4.910 -6.376 -18.845 1.00 97.88 76 VAL A CA 1
ATOM 594 C C . VAL A 1 76 ? 3.736 -7.333 -18.990 1.00 97.88 76 VAL A C 1
ATOM 596 O O . VAL A 1 76 ? 3.685 -8.117 -19.939 1.00 97.88 76 VAL A O 1
ATOM 599 N N . ASN A 1 77 ? 2.765 -7.239 -18.086 1.00 96.62 77 ASN A N 1
ATOM 600 C CA . ASN A 1 77 ? 1.530 -8.007 -18.149 1.00 96.62 77 ASN A CA 1
ATOM 601 C C . ASN A 1 77 ? 0.363 -7.075 -18.485 1.00 96.62 77 ASN A C 1
ATOM 603 O O . ASN A 1 77 ? -0.267 -6.480 -17.613 1.00 96.62 77 ASN A O 1
ATOM 607 N N . LYS A 1 78 ? 0.075 -6.948 -19.784 1.00 95.06 78 LYS A N 1
ATOM 608 C CA . LYS A 1 78 ? -0.984 -6.058 -20.287 1.00 95.06 78 LYS A CA 1
ATOM 609 C C . LYS A 1 78 ? -2.388 -6.553 -19.947 1.00 95.06 78 LYS A C 1
ATOM 611 O O . LYS A 1 78 ? -3.303 -5.748 -19.881 1.00 95.06 78 LYS A O 1
ATOM 616 N N . GLN A 1 79 ? -2.562 -7.859 -19.751 1.00 93.50 79 GLN A N 1
ATOM 617 C CA . GLN A 1 79 ? -3.852 -8.448 -19.398 1.00 93.50 79 GLN A CA 1
ATOM 618 C C . GLN A 1 79 ? -4.236 -8.115 -17.956 1.00 93.50 79 GLN A C 1
ATOM 620 O O . GLN A 1 79 ? -5.394 -7.819 -17.690 1.00 93.50 79 GLN A O 1
ATOM 625 N N . LEU A 1 80 ? -3.263 -8.147 -17.042 1.00 92.94 80 LEU A N 1
ATOM 626 C CA . LEU A 1 80 ? -3.469 -7.831 -15.626 1.00 92.94 80 LEU A CA 1
ATOM 627 C C . LEU A 1 80 ? -3.151 -6.374 -15.269 1.00 92.94 80 LEU A C 1
ATOM 629 O O . LEU A 1 80 ? -3.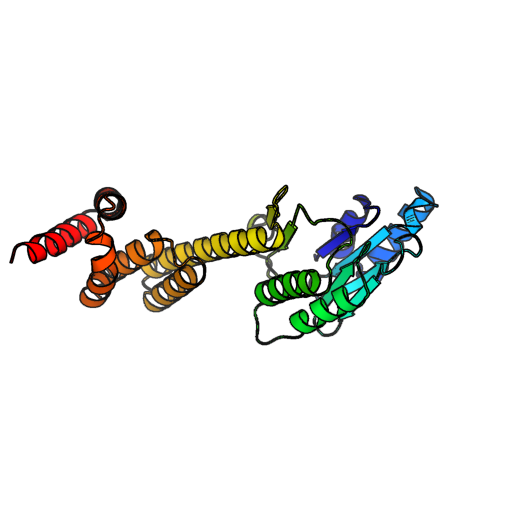331 -5.983 -14.119 1.00 92.94 80 LEU A O 1
ATOM 633 N N . GLY A 1 81 ? -2.690 -5.574 -16.231 1.00 93.31 81 GLY A N 1
ATOM 634 C CA . GLY A 1 81 ? -2.481 -4.141 -16.049 1.00 93.31 81 GLY A CA 1
ATOM 635 C C . GLY A 1 81 ? -1.293 -3.782 -15.149 1.00 93.31 81 GLY A C 1
ATOM 636 O O . GLY A 1 81 ? -1.369 -2.785 -14.441 1.00 93.31 81 GLY A O 1
ATOM 637 N N . TYR A 1 82 ? -0.198 -4.558 -15.163 1.00 95.88 82 TYR A N 1
ATOM 638 C CA . TYR A 1 82 ? 1.019 -4.217 -14.412 1.00 95.88 82 TYR A CA 1
ATOM 639 C C . TYR A 1 82 ? 2.313 -4.371 -15.217 1.00 95.88 82 TYR A C 1
ATOM 641 O O . TYR A 1 82 ? 2.393 -5.090 -16.218 1.00 95.88 82 TYR A O 1
ATOM 649 N N . VAL A 1 83 ? 3.356 -3.707 -14.725 1.00 97.62 83 VAL A N 1
ATOM 650 C CA . VAL A 1 83 ? 4.740 -3.857 -15.173 1.00 97.62 83 VAL A CA 1
ATOM 651 C C . VAL A 1 83 ? 5.656 -3.970 -13.966 1.00 97.62 83 VAL A C 1
ATOM 653 O O . VAL A 1 83 ? 5.499 -3.244 -12.989 1.00 97.62 83 VAL A O 1
ATOM 656 N N . LEU A 1 84 ? 6.606 -4.892 -14.047 1.00 98.00 84 LEU A N 1
ATOM 657 C CA . LEU A 1 84 ? 7.701 -5.036 -13.099 1.00 98.00 84 LEU A CA 1
ATOM 658 C C . LEU A 1 84 ? 8.977 -4.594 -13.797 1.00 98.00 84 LEU A C 1
ATOM 660 O O . LEU A 1 84 ? 9.247 -5.045 -14.910 1.00 98.00 84 LEU A O 1
ATOM 664 N N . LEU A 1 85 ? 9.740 -3.719 -13.156 1.00 97.81 85 LEU A N 1
ATOM 665 C CA . LEU A 1 85 ? 11.026 -3.236 -13.640 1.00 97.81 85 LEU A CA 1
ATOM 666 C C . LEU A 1 85 ? 12.091 -3.570 -12.606 1.00 97.81 85 LEU A C 1
ATOM 668 O O . LEU A 1 85 ? 11.842 -3.465 -11.409 1.00 97.81 85 LEU A O 1
ATOM 672 N N . GLY A 1 86 ? 13.292 -3.891 -13.066 1.00 97.12 86 GLY A N 1
ATOM 673 C CA . GLY A 1 86 ? 14.443 -4.011 -12.183 1.00 97.12 86 GLY A CA 1
ATOM 674 C C . GLY A 1 86 ? 15.745 -3.779 -12.927 1.00 97.12 86 GLY A C 1
ATOM 675 O O . GLY A 1 86 ? 15.835 -4.006 -14.136 1.00 97.12 86 GLY A O 1
ATOM 676 N N . ASN A 1 87 ? 16.734 -3.278 -12.198 1.00 96.88 87 ASN A N 1
ATOM 677 C CA . ASN A 1 87 ? 18.106 -3.053 -12.637 1.00 96.88 87 ASN A CA 1
ATOM 678 C C . ASN A 1 87 ? 19.032 -3.332 -11.446 1.00 96.88 87 ASN A C 1
ATOM 680 O O . ASN A 1 87 ? 18.581 -3.255 -10.311 1.00 96.88 87 ASN A O 1
ATOM 684 N N . GLY A 1 88 ? 20.282 -3.725 -11.702 1.00 95.31 88 GLY A N 1
ATOM 685 C CA . GLY A 1 88 ? 21.194 -4.141 -10.626 1.00 95.31 88 GLY A CA 1
ATOM 686 C C . GLY A 1 88 ? 20.788 -5.437 -9.909 1.00 95.31 88 GLY A C 1
ATOM 687 O O . GLY A 1 88 ? 21.330 -5.727 -8.850 1.00 95.31 88 GLY A O 1
ATOM 688 N N . LEU A 1 89 ? 19.852 -6.206 -10.474 1.00 97.31 89 LEU A N 1
ATOM 689 C CA . LEU A 1 89 ? 19.343 -7.444 -9.885 1.00 97.31 89 LEU A CA 1
ATOM 690 C C . LEU A 1 89 ? 20.422 -8.528 -9.841 1.00 97.31 89 LEU A C 1
ATOM 692 O O . LEU A 1 89 ? 21.231 -8.626 -10.768 1.00 97.31 89 LEU A O 1
ATOM 696 N N . GLU A 1 90 ? 20.366 -9.390 -8.826 1.00 97.00 90 GLU A N 1
ATOM 697 C CA . GLU A 1 90 ? 21.217 -10.585 -8.741 1.00 97.00 90 GLU A CA 1
ATOM 698 C C . GLU A 1 90 ? 21.034 -11.485 -9.977 1.00 97.00 90 GLU A C 1
ATOM 700 O O . GLU A 1 90 ? 21.999 -12.001 -10.549 1.00 97.00 90 GLU A O 1
ATOM 705 N N . SER A 1 91 ? 19.788 -11.636 -10.441 1.00 97.62 91 SER A N 1
ATOM 706 C CA . SER A 1 91 ? 19.448 -12.462 -11.598 1.00 97.62 91 SER A CA 1
ATOM 707 C C . SER A 1 91 ? 18.051 -12.155 -12.170 1.00 97.62 91 SER A C 1
ATOM 709 O O . SER A 1 91 ? 17.312 -11.312 -11.658 1.00 97.62 91 SER A O 1
ATOM 711 N N . GLN A 1 92 ? 17.661 -12.836 -13.258 1.00 97.00 92 GLN A N 1
ATOM 712 C CA . GLN A 1 92 ? 16.316 -12.685 -13.845 1.00 97.00 92 GLN A CA 1
ATOM 713 C C . GLN A 1 92 ? 15.219 -13.324 -12.982 1.00 97.00 92 GLN A C 1
ATOM 715 O O . GLN A 1 92 ? 14.054 -12.928 -13.064 1.00 97.00 92 GLN A O 1
ATOM 720 N N . GLU A 1 93 ? 15.585 -14.293 -12.142 1.00 98.31 93 GLU A N 1
ATOM 721 C CA . GLU A 1 93 ? 14.689 -15.003 -11.231 1.00 98.31 93 GLU A CA 1
ATOM 722 C C . GLU A 1 93 ? 13.983 -14.049 -10.262 1.00 98.31 93 GLU A C 1
ATOM 724 O O . GLU A 1 93 ? 12.845 -14.321 -9.888 1.00 98.31 93 GLU A O 1
ATOM 729 N N . VAL A 1 94 ? 14.593 -12.903 -9.937 1.00 98.50 94 VAL A N 1
ATOM 730 C CA . VAL A 1 94 ? 13.976 -11.845 -9.124 1.00 98.50 94 VAL A CA 1
ATOM 731 C C . VAL A 1 94 ? 12.663 -11.363 -9.746 1.00 98.50 94 VAL A C 1
ATOM 733 O O . VAL A 1 94 ? 11.611 -11.448 -9.111 1.00 98.50 94 VAL A O 1
ATOM 736 N N . LEU A 1 95 ? 12.679 -10.936 -11.015 1.00 98.50 95 LEU A N 1
ATOM 737 C CA . LEU A 1 95 ? 11.463 -10.475 -11.698 1.00 98.50 95 LEU A CA 1
ATOM 738 C C . LEU A 1 95 ? 10.455 -11.612 -11.895 1.00 98.50 95 LEU A C 1
ATOM 740 O O . LEU A 1 95 ? 9.253 -11.389 -11.775 1.00 98.50 95 LEU A O 1
ATOM 744 N N . ILE A 1 96 ? 10.924 -12.834 -12.164 1.00 98.62 96 ILE A N 1
ATOM 745 C CA . ILE A 1 96 ? 10.055 -14.011 -12.328 1.00 98.62 96 ILE A CA 1
ATOM 746 C C . ILE A 1 96 ? 9.323 -14.338 -11.017 1.00 98.62 96 ILE A C 1
ATOM 748 O O . ILE A 1 96 ? 8.126 -14.635 -11.031 1.00 98.62 96 ILE A O 1
ATOM 752 N N . ALA A 1 97 ? 10.015 -14.257 -9.879 1.00 98.75 97 ALA A N 1
ATOM 753 C CA . ALA A 1 97 ? 9.429 -14.477 -8.562 1.00 98.75 97 ALA A CA 1
ATOM 754 C C . ALA A 1 97 ? 8.385 -13.403 -8.225 1.00 98.75 97 ALA A C 1
ATOM 756 O O . ALA A 1 97 ? 7.291 -13.736 -7.768 1.00 98.75 97 ALA A O 1
ATOM 757 N N . MET A 1 98 ? 8.684 -12.134 -8.519 1.00 98.62 98 MET A N 1
ATOM 758 C CA . MET A 1 98 ? 7.730 -11.031 -8.377 1.00 98.62 98 MET A CA 1
ATOM 759 C C . MET A 1 98 ? 6.485 -11.234 -9.261 1.00 98.62 98 MET A C 1
ATOM 761 O O . MET A 1 98 ? 5.356 -11.094 -8.791 1.00 98.62 98 MET A O 1
ATOM 765 N N . ASP A 1 99 ? 6.673 -11.607 -10.532 1.00 98.62 99 ASP A N 1
ATOM 766 C CA . ASP A 1 99 ? 5.586 -11.821 -11.499 1.00 98.62 99 ASP A CA 1
ATOM 767 C C . ASP A 1 99 ? 4.628 -12.929 -11.056 1.00 98.62 99 ASP A C 1
ATOM 769 O O . ASP A 1 99 ? 3.412 -12.811 -11.217 1.00 98.62 99 ASP A O 1
ATOM 773 N N . LYS A 1 100 ? 5.161 -13.993 -10.449 1.00 98.56 100 LYS A N 1
ATOM 774 C CA . LYS A 1 100 ? 4.354 -15.094 -9.918 1.00 98.56 100 LYS A CA 1
ATOM 775 C C . LYS A 1 100 ? 3.345 -14.616 -8.870 1.00 98.56 100 LYS A C 1
ATOM 777 O O . LYS A 1 100 ? 2.184 -15.013 -8.943 1.00 98.56 100 LYS A O 1
ATOM 782 N N . GLU A 1 101 ? 3.756 -13.762 -7.935 1.00 98.31 101 GLU A N 1
ATOM 783 C CA . GLU A 1 101 ? 2.849 -13.230 -6.908 1.00 98.31 101 GLU A CA 1
ATOM 784 C C . GLU A 1 101 ? 1.864 -12.208 -7.493 1.00 98.31 101 GLU A C 1
ATOM 786 O O . GLU A 1 101 ? 0.682 -12.216 -7.147 1.00 98.31 101 GLU A O 1
ATOM 791 N N . MET A 1 102 ? 2.292 -11.399 -8.468 1.00 98.12 102 MET A N 1
ATOM 792 C CA . MET A 1 102 ? 1.406 -10.444 -9.149 1.00 98.12 102 MET A CA 1
ATOM 793 C C . MET A 1 102 ? 0.259 -11.102 -9.932 1.00 98.12 102 MET A C 1
ATOM 795 O O . MET A 1 102 ? -0.768 -10.463 -10.168 1.00 98.12 102 MET A O 1
ATOM 799 N N . ARG A 1 103 ? 0.383 -12.381 -10.309 1.00 97.62 103 ARG A N 1
ATOM 800 C CA . ARG A 1 103 ? -0.666 -13.142 -11.018 1.00 97.62 103 ARG A CA 1
ATOM 801 C C . ARG A 1 103 ? -1.799 -13.651 -10.119 1.00 97.62 103 ARG A C 1
ATOM 803 O O . ARG A 1 103 ? -2.798 -14.142 -10.646 1.00 97.62 103 ARG A O 1
ATOM 810 N N . ARG A 1 104 ? -1.669 -13.536 -8.795 1.00 97.31 104 ARG A N 1
ATOM 811 C CA . ARG A 1 104 ? -2.619 -14.053 -7.794 1.00 97.31 104 ARG A CA 1
ATOM 812 C C . ARG A 1 104 ? -3.846 -13.159 -7.627 1.00 97.31 104 ARG A C 1
ATOM 814 O O . ARG A 1 104 ? -3.982 -12.430 -6.648 1.00 97.31 104 ARG A O 1
ATOM 821 N N . GLN A 1 105 ? -4.719 -13.166 -8.630 1.00 94.69 105 GLN A N 1
ATOM 822 C CA . GLN A 1 105 ? -5.888 -12.280 -8.723 1.00 94.69 105 GLN A CA 1
ATOM 823 C C . GLN A 1 105 ? -6.918 -12.453 -7.596 1.00 94.69 105 GLN A C 1
ATOM 825 O O . GLN A 1 105 ? -7.770 -11.585 -7.432 1.00 94.69 105 GLN A O 1
ATOM 830 N N . GLU A 1 106 ? -6.841 -13.533 -6.818 1.00 94.69 106 GLU A N 1
ATOM 831 C CA . GLU A 1 106 ? -7.652 -13.726 -5.615 1.00 94.69 106 GLU A CA 1
ATOM 832 C C . GLU A 1 106 ? -7.289 -12.760 -4.474 1.00 94.69 106 GLU A C 1
ATOM 834 O O . GLU A 1 106 ? -8.089 -12.566 -3.560 1.00 94.69 106 GLU A O 1
ATOM 839 N N . LEU A 1 107 ? -6.098 -12.155 -4.528 1.00 92.12 107 LEU A N 1
ATOM 840 C CA . LEU A 1 107 ? -5.585 -11.223 -3.525 1.00 92.12 107 LEU A CA 1
ATOM 841 C C . LEU A 1 107 ? -5.827 -9.765 -3.919 1.00 92.12 107 LEU A C 1
ATOM 843 O O . LEU A 1 107 ? -5.945 -9.43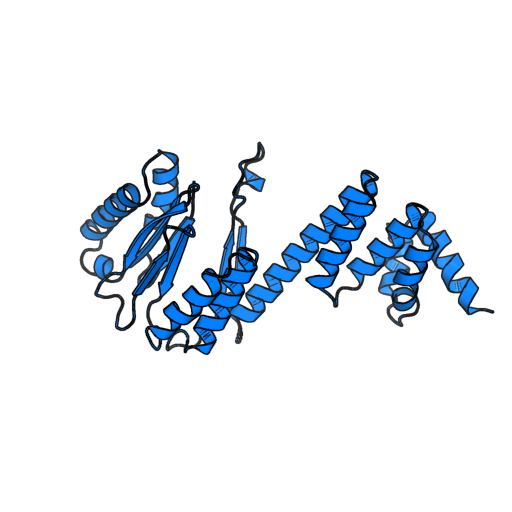7 -5.102 1.00 92.12 107 LEU A O 1
ATOM 847 N N . GLY A 1 108 ? -5.825 -8.863 -2.936 1.00 89.19 108 GLY A N 1
ATOM 848 C CA . GLY A 1 108 ? -5.893 -7.417 -3.178 1.00 89.19 108 GLY A CA 1
ATOM 849 C C . GLY A 1 108 ? -4.657 -6.876 -3.913 1.00 89.19 108 GLY A C 1
ATOM 850 O O . GLY A 1 108 ? -3.592 -7.487 -3.889 1.00 89.19 108 GLY A O 1
ATOM 851 N N . SER A 1 109 ? -4.766 -5.709 -4.559 1.00 88.38 109 SER A N 1
ATOM 852 C CA . SER A 1 109 ? -3.652 -5.099 -5.312 1.00 88.38 109 SER A CA 1
ATOM 853 C C . SER A 1 109 ? -2.404 -4.890 -4.454 1.00 88.38 109 SER A C 1
ATOM 855 O O . SER A 1 109 ? -1.319 -5.312 -4.850 1.00 88.38 109 SER A O 1
ATOM 857 N N . PHE A 1 110 ? -2.565 -4.298 -3.270 1.00 89.06 110 PHE A N 1
ATOM 858 C CA . PHE A 1 110 ? -1.461 -4.098 -2.337 1.00 89.06 110 PHE A CA 1
ATOM 859 C C . PHE A 1 110 ? -0.857 -5.423 -1.867 1.00 89.06 110 PHE A C 1
ATOM 861 O O . PHE A 1 110 ? 0.358 -5.564 -1.848 1.00 89.06 110 PHE A O 1
ATOM 868 N N . GLU A 1 111 ? -1.689 -6.411 -1.533 1.00 90.62 111 GLU A N 1
ATOM 869 C CA . GLU A 1 111 ? -1.207 -7.712 -1.066 1.00 90.62 111 GLU A CA 1
ATOM 870 C C . GLU A 1 111 ? -0.345 -8.400 -2.131 1.00 90.62 111 GLU A C 1
ATOM 872 O O . GLU A 1 111 ? 0.734 -8.903 -1.823 1.00 90.62 111 GLU A O 1
ATOM 877 N N . ARG A 1 112 ? -0.757 -8.332 -3.404 1.00 96.06 112 ARG A N 1
ATOM 878 C CA . ARG A 1 112 ? 0.058 -8.818 -4.527 1.00 96.06 112 ARG A CA 1
ATOM 879 C C . ARG A 1 112 ? 1.388 -8.075 -4.642 1.00 96.06 112 ARG A C 1
ATOM 881 O O . ARG A 1 112 ? 2.411 -8.727 -4.816 1.00 96.06 112 ARG A O 1
ATOM 888 N N . ILE A 1 113 ? 1.391 -6.745 -4.516 1.00 95.56 113 ILE A N 1
ATOM 889 C CA . ILE A 1 113 ? 2.617 -5.928 -4.567 1.00 95.56 113 ILE A CA 1
ATOM 890 C C . ILE A 1 113 ? 3.549 -6.285 -3.402 1.00 95.56 113 ILE A C 1
ATOM 892 O O . ILE A 1 113 ? 4.726 -6.558 -3.621 1.00 95.56 113 ILE A O 1
ATOM 896 N N . ALA A 1 114 ? 3.025 -6.358 -2.180 1.00 94.12 114 ALA A N 1
ATOM 897 C CA . ALA A 1 114 ? 3.777 -6.711 -0.982 1.00 94.12 114 ALA A CA 1
ATOM 898 C C . ALA A 1 114 ? 4.390 -8.116 -1.082 1.00 94.12 114 ALA A C 1
ATOM 900 O O . ALA A 1 114 ? 5.554 -8.321 -0.731 1.00 94.12 114 ALA A O 1
ATOM 901 N N . LEU A 1 115 ? 3.625 -9.097 -1.569 1.00 96.75 115 LEU A N 1
ATOM 902 C CA . LEU A 1 115 ? 4.124 -10.453 -1.794 1.00 96.75 115 LEU A CA 1
ATOM 903 C C . LEU A 1 115 ? 5.156 -10.496 -2.919 1.00 96.75 115 LEU A C 1
ATOM 905 O O . LEU A 1 115 ? 6.162 -11.188 -2.773 1.00 96.75 115 LEU A O 1
ATOM 909 N N . ALA A 1 116 ? 4.948 -9.736 -3.996 1.00 98.06 116 ALA A N 1
ATOM 910 C CA . ALA A 1 116 ? 5.900 -9.625 -5.091 1.00 98.06 116 ALA A CA 1
ATOM 911 C C . ALA A 1 116 ? 7.235 -9.059 -4.603 1.00 98.06 116 ALA A C 1
ATOM 913 O O . ALA A 1 116 ? 8.258 -9.704 -4.809 1.00 98.06 116 ALA A O 1
ATOM 914 N N . MET A 1 117 ? 7.239 -7.931 -3.885 1.00 96.50 117 MET A N 1
ATOM 915 C CA . MET A 1 117 ? 8.462 -7.348 -3.316 1.00 96.50 117 MET A CA 1
ATOM 916 C C . MET A 1 117 ? 9.203 -8.360 -2.433 1.00 96.50 117 MET A C 1
ATOM 918 O O . MET A 1 117 ? 10.387 -8.612 -2.639 1.00 96.50 117 MET A O 1
ATOM 922 N N . GLN A 1 118 ? 8.498 -9.032 -1.517 1.00 97.00 118 GLN A N 1
ATOM 923 C CA . GLN A 1 118 ? 9.096 -10.071 -0.673 1.00 97.00 118 GLN A CA 1
ATOM 924 C C . GLN A 1 118 ? 9.633 -11.270 -1.476 1.00 97.00 118 GLN A C 1
ATOM 926 O O . GLN A 1 118 ? 10.654 -11.852 -1.112 1.00 97.00 118 GLN A O 1
ATOM 931 N N . ALA A 1 119 ? 8.946 -11.679 -2.545 1.00 98.19 119 ALA A N 1
ATOM 932 C CA . ALA A 1 119 ? 9.391 -12.764 -3.414 1.00 98.19 119 ALA A CA 1
ATOM 933 C C . ALA A 1 119 ? 10.643 -12.379 -4.211 1.00 98.19 119 ALA A C 1
ATOM 935 O O . ALA A 1 119 ? 11.542 -13.208 -4.336 1.00 98.19 119 ALA A O 1
ATOM 936 N N . GLY A 1 120 ? 10.727 -11.131 -4.681 1.00 97.69 120 GLY A N 1
ATOM 937 C CA . GLY A 1 120 ? 11.913 -10.582 -5.336 1.00 97.69 120 GLY A CA 1
ATOM 938 C C . GLY A 1 120 ? 13.135 -10.584 -4.416 1.00 97.69 120 GLY A C 1
ATOM 939 O O . GLY A 1 120 ? 14.178 -11.108 -4.801 1.00 97.69 120 GLY A O 1
ATOM 940 N N . LEU A 1 121 ? 12.978 -10.113 -3.173 1.00 96.25 121 LEU A N 1
ATOM 941 C CA . LEU A 1 121 ? 14.044 -10.150 -2.161 1.00 96.25 121 LEU A CA 1
ATOM 942 C C . LEU A 1 121 ? 14.533 -11.579 -1.892 1.00 96.25 121 LEU A C 1
ATOM 944 O O . LEU A 1 121 ? 15.728 -11.856 -1.930 1.00 96.25 121 LEU A O 1
ATOM 948 N N . ARG A 1 122 ? 13.611 -12.531 -1.684 1.00 97.06 122 ARG A N 1
ATOM 949 C CA . ARG A 1 122 ? 13.970 -13.946 -1.465 1.00 97.06 122 ARG A CA 1
ATOM 950 C C . ARG A 1 122 ? 14.659 -14.595 -2.667 1.00 97.06 122 ARG A C 1
ATOM 952 O O . ARG A 1 122 ? 15.366 -15.581 -2.486 1.00 97.06 122 ARG A O 1
ATOM 959 N N . 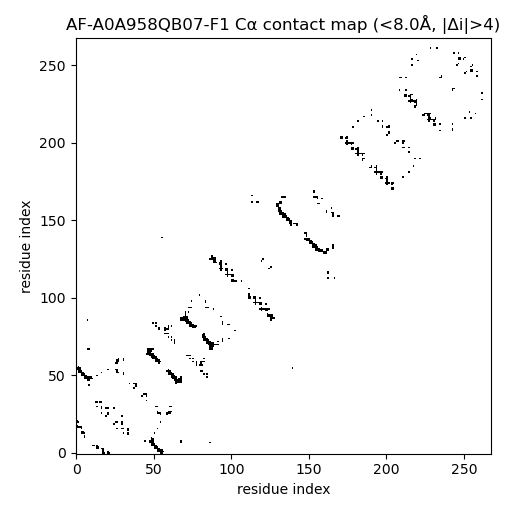ALA A 1 123 ? 14.416 -14.085 -3.871 1.00 98.00 123 ALA A N 1
ATOM 960 C CA . ALA A 1 123 ? 15.038 -14.557 -5.103 1.00 98.00 123 ALA A CA 1
ATOM 961 C C . ALA A 1 123 ? 16.414 -13.919 -5.375 1.00 98.00 123 ALA A C 1
ATOM 963 O O . ALA A 1 123 ? 17.027 -14.247 -6.387 1.00 98.00 123 ALA A O 1
ATOM 964 N N . GLY A 1 124 ? 16.898 -13.042 -4.490 1.00 96.12 124 GLY A N 1
ATOM 965 C CA . GLY A 1 124 ? 18.235 -12.448 -4.551 1.00 96.12 124 GLY A CA 1
ATOM 966 C C . GLY A 1 124 ? 18.248 -10.923 -4.468 1.00 96.12 124 GLY A C 1
ATOM 967 O O . GLY A 1 124 ? 19.272 -10.374 -4.089 1.00 96.12 124 GLY A O 1
ATOM 968 N N . GLY A 1 125 ? 17.130 -10.251 -4.771 1.00 95.62 125 GLY A N 1
ATOM 969 C CA . GLY A 1 125 ? 17.032 -8.789 -4.696 1.00 95.62 125 GLY A CA 1
ATOM 970 C C . GLY A 1 125 ? 17.960 -8.039 -5.662 1.00 95.62 125 GLY A C 1
ATOM 971 O O . GLY A 1 125 ? 18.375 -8.562 -6.708 1.00 95.62 125 GLY A O 1
ATOM 972 N N . GLU A 1 126 ? 18.245 -6.780 -5.329 1.00 94.56 126 GLU A N 1
ATOM 973 C CA . GLU A 1 126 ? 19.363 -6.044 -5.922 1.00 94.56 126 GLU A CA 1
ATOM 974 C C . GLU A 1 126 ? 20.689 -6.569 -5.338 1.00 94.56 126 GLU A C 1
ATOM 976 O O . GLU A 1 126 ? 20.763 -6.967 -4.182 1.00 94.56 126 GLU A O 1
ATOM 981 N N . VAL A 1 127 ? 21.778 -6.554 -6.116 1.00 94.06 127 VAL A N 1
ATOM 982 C CA . VAL A 1 127 ? 23.118 -6.982 -5.646 1.00 94.06 127 VAL A CA 1
ATOM 983 C C . VAL A 1 127 ? 23.602 -6.150 -4.447 1.00 94.06 127 VAL A C 1
ATOM 985 O O . VAL A 1 127 ? 24.471 -6.570 -3.680 1.00 94.06 127 VAL A O 1
ATOM 988 N N . ARG A 1 128 ? 23.086 -4.927 -4.303 1.00 89.88 128 ARG A N 1
ATOM 989 C CA . ARG A 1 128 ? 23.389 -4.042 -3.179 1.00 89.88 128 ARG A CA 1
ATOM 990 C C . ARG A 1 128 ? 22.332 -4.218 -2.093 1.00 89.88 128 ARG A C 1
ATOM 992 O O . ARG A 1 128 ? 21.178 -4.441 -2.433 1.00 89.88 128 ARG A O 1
ATOM 999 N N . PRO A 1 129 ? 22.691 -4.020 -0.814 1.00 88.25 129 PRO A N 1
ATOM 1000 C CA . PRO A 1 129 ? 21.698 -3.972 0.248 1.00 88.25 129 PRO A CA 1
ATOM 1001 C C . PRO A 1 129 ? 20.634 -2.915 -0.051 1.00 88.25 129 PRO A C 1
ATOM 1003 O O . PRO A 1 129 ? 20.963 -1.759 -0.334 1.00 88.25 129 PRO A O 1
ATOM 1006 N N . GLU A 1 130 ? 19.370 -3.311 0.035 1.00 90.44 130 GLU A N 1
ATOM 1007 C CA . GLU A 1 130 ? 18.249 -2.378 0.023 1.00 90.44 130 GLU A CA 1
ATOM 1008 C C . GLU A 1 130 ? 18.164 -1.650 1.372 1.00 90.44 130 GLU A C 1
ATOM 1010 O O . GLU A 1 130 ? 18.078 -2.294 2.415 1.00 90.44 130 GLU A O 1
ATOM 1015 N N . SER A 1 131 ? 18.147 -0.314 1.348 1.00 94.12 131 SER A N 1
ATOM 1016 C CA . SER A 1 131 ? 17.991 0.531 2.545 1.00 94.12 131 SER A CA 1
ATOM 1017 C C . SER A 1 131 ? 16.676 1.311 2.576 1.00 94.12 131 SER A C 1
ATOM 1019 O O . SER A 1 131 ? 16.314 1.877 3.602 1.00 94.12 131 SER A O 1
ATOM 1021 N N . SER A 1 132 ? 15.948 1.363 1.458 1.00 96.38 132 SER A N 1
ATOM 1022 C CA . SER A 1 132 ? 14.723 2.148 1.324 1.00 96.38 132 SER A CA 1
ATOM 1023 C C . SER A 1 132 ? 13.640 1.401 0.553 1.00 96.38 132 SER A C 1
ATOM 1025 O O . SER A 1 132 ? 13.901 0.447 -0.183 1.00 96.38 132 SER A O 1
ATOM 1027 N N . ALA A 1 133 ? 12.392 1.810 0.762 1.00 96.44 133 ALA A N 1
ATOM 1028 C CA . ALA A 1 133 ? 11.242 1.292 0.036 1.00 96.44 133 ALA A CA 1
ATOM 1029 C C . ALA A 1 133 ? 10.149 2.359 -0.029 1.00 96.44 133 ALA A C 1
ATOM 1031 O O . ALA A 1 133 ? 9.906 3.073 0.941 1.00 96.44 133 ALA A O 1
ATOM 1032 N N . GLY A 1 134 ? 9.462 2.447 -1.166 1.00 95.25 134 GLY A N 1
ATOM 1033 C CA . GLY A 1 134 ? 8.372 3.395 -1.367 1.00 95.25 134 GLY A CA 1
ATOM 1034 C C . GLY A 1 134 ? 7.169 2.753 -2.041 1.00 95.25 134 GLY A C 1
ATOM 1035 O O . GLY A 1 134 ? 7.309 1.844 -2.860 1.00 95.25 134 GLY A O 1
ATOM 1036 N N . LEU A 1 135 ? 5.982 3.247 -1.708 1.00 94.00 135 LEU A N 1
ATOM 1037 C CA . LEU A 1 135 ? 4.731 2.898 -2.365 1.00 94.00 135 LEU A CA 1
ATOM 1038 C C . LEU A 1 135 ? 3.922 4.166 -2.587 1.00 94.00 135 LEU A C 1
ATOM 1040 O O . LEU A 1 135 ? 3.525 4.805 -1.621 1.00 94.00 135 LEU A O 1
ATOM 1044 N N . CYS A 1 136 ? 3.607 4.462 -3.842 1.00 91.81 136 CYS A N 1
ATOM 1045 C CA . CYS A 1 136 ? 2.617 5.472 -4.185 1.00 91.81 136 CYS A CA 1
ATOM 1046 C C . CYS A 1 136 ? 1.347 4.803 -4.711 1.00 91.81 136 CYS A C 1
ATOM 1048 O O . CYS A 1 136 ? 1.417 3.896 -5.545 1.00 91.81 136 CYS A O 1
ATOM 1050 N N . TYR A 1 137 ? 0.190 5.252 -4.240 1.00 88.56 137 TYR A N 1
ATOM 1051 C CA . TYR A 1 137 ? -1.117 4.775 -4.674 1.00 88.56 137 TYR A CA 1
ATOM 1052 C C . TYR A 1 137 ? -2.087 5.944 -4.815 1.00 88.56 137 TYR A C 1
ATOM 1054 O O . TYR A 1 137 ? -1.958 6.970 -4.161 1.00 88.56 137 TYR A O 1
ATOM 1062 N N . ALA A 1 138 ? -3.077 5.791 -5.684 1.00 85.94 138 ALA A N 1
ATOM 1063 C CA . ALA A 1 138 ? -4.138 6.769 -5.873 1.00 85.94 138 ALA A CA 1
ATOM 1064 C C . ALA A 1 138 ? -5.473 6.043 -6.029 1.00 85.94 138 ALA A C 1
ATOM 1066 O O . ALA A 1 138 ? -5.516 4.873 -6.427 1.00 85.94 138 ALA A O 1
ATOM 1067 N N . SER A 1 139 ? -6.567 6.742 -5.734 1.00 78.56 139 SER A N 1
ATOM 1068 C CA . SER A 1 139 ? -7.907 6.228 -5.998 1.00 78.56 139 SER A CA 1
ATOM 1069 C C . SER A 1 139 ? -8.105 6.008 -7.500 1.00 78.56 139 SER A C 1
ATOM 1071 O O . SER A 1 139 ? -7.867 6.898 -8.313 1.00 78.56 139 SER A O 1
ATOM 1073 N N . GLY A 1 140 ? -8.591 4.823 -7.879 1.00 74.38 140 GLY A N 1
ATOM 1074 C CA . GLY A 1 140 ? -8.980 4.535 -9.264 1.00 74.38 140 GLY A CA 1
ATOM 1075 C C . GLY A 1 140 ? -10.277 5.235 -9.693 1.00 74.38 140 GLY A C 1
ATOM 1076 O O . GLY A 1 140 ? -10.631 5.206 -10.870 1.00 74.38 140 GLY A O 1
ATOM 1077 N N . THR A 1 141 ? -10.999 5.850 -8.752 1.00 71.88 141 THR A N 1
ATOM 1078 C CA . THR A 1 141 ? -12.243 6.580 -9.003 1.00 71.88 141 THR A CA 1
ATOM 1079 C C . THR A 1 141 ? -12.046 8.057 -8.712 1.00 71.88 141 THR A C 1
ATOM 1081 O O . THR A 1 141 ? -11.643 8.408 -7.603 1.00 71.88 141 THR A O 1
ATOM 1084 N N . SER A 1 142 ? -12.396 8.909 -9.675 1.00 73.94 142 SER A N 1
ATOM 1085 C CA . SER A 1 142 ? -12.412 10.351 -9.446 1.00 73.94 142 SER A CA 1
ATOM 1086 C C . SER A 1 142 ? -13.561 10.746 -8.522 1.00 73.94 142 SER A C 1
ATOM 1088 O O . SER A 1 142 ? -14.664 10.193 -8.590 1.00 73.94 142 SER A O 1
ATOM 1090 N N . SER A 1 143 ? -13.299 11.716 -7.660 1.00 74.56 143 SER A N 1
ATOM 1091 C CA . SER A 1 143 ? -14.256 12.347 -6.772 1.00 74.56 143 SER A CA 1
ATOM 1092 C C . SER A 1 143 ? -14.381 13.839 -7.090 1.00 74.56 143 SER A C 1
ATOM 1094 O O . SER A 1 143 ? -13.572 14.438 -7.791 1.00 74.56 143 SER A O 1
ATOM 1096 N N . SER A 1 144 ? -15.397 14.492 -6.526 1.00 75.88 144 SER A N 1
ATOM 1097 C CA . SER A 1 144 ? -15.538 15.952 -6.628 1.00 75.88 144 SER A CA 1
ATOM 1098 C C . SER A 1 144 ? -14.501 16.732 -5.807 1.00 75.88 144 SER A C 1
ATOM 1100 O O . SER A 1 144 ? -14.524 17.962 -5.799 1.00 75.88 144 SER A O 1
ATOM 1102 N N . LYS A 1 145 ? -13.615 16.040 -5.078 1.00 78.12 145 LYS A N 1
ATOM 1103 C CA . LYS A 1 145 ? -12.635 16.620 -4.159 1.00 78.12 145 LYS A CA 1
ATOM 1104 C C . LYS A 1 145 ? -11.231 16.226 -4.611 1.00 78.12 145 LYS A C 1
ATOM 1106 O O . LYS A 1 145 ? -10.789 15.118 -4.342 1.00 78.12 145 LYS A O 1
ATOM 1111 N N . TRP A 1 146 ? -10.508 17.161 -5.226 1.00 71.19 146 TRP A N 1
ATOM 1112 C CA . TRP A 1 146 ? -9.182 16.912 -5.815 1.00 71.19 146 TRP A CA 1
ATOM 1113 C C . TRP A 1 146 ? -8.173 16.261 -4.849 1.00 71.19 146 TRP A C 1
ATOM 1115 O O . TRP A 1 146 ? -7.368 15.435 -5.265 1.00 71.19 146 TRP A O 1
ATOM 1125 N N . TRP A 1 147 ? -8.238 16.568 -3.550 1.00 73.75 147 TRP A N 1
ATOM 1126 C CA . TRP A 1 147 ? -7.334 15.993 -2.547 1.00 73.75 147 TRP A CA 1
ATOM 1127 C C . TRP A 1 147 ? -7.613 14.519 -2.232 1.00 73.75 147 TRP A C 1
ATOM 1129 O O . TRP A 1 147 ? -6.737 13.848 -1.711 1.00 73.75 147 TRP A O 1
ATOM 1139 N N . LYS A 1 148 ? -8.809 14.001 -2.545 1.00 69.81 148 LYS A N 1
ATOM 1140 C CA . LYS A 1 148 ? -9.122 12.563 -2.440 1.00 69.81 148 LYS A CA 1
ATOM 1141 C C . LYS A 1 148 ? -8.656 11.770 -3.663 1.00 69.81 148 LYS A C 1
ATOM 1143 O O . LYS A 1 148 ? -8.553 10.549 -3.604 1.00 69.81 148 LYS A O 1
ATOM 1148 N N . ASP A 1 149 ? -8.414 12.476 -4.762 1.00 74.94 149 ASP A N 1
ATOM 1149 C CA . ASP A 1 149 ? -7.955 11.914 -6.032 1.00 74.94 149 ASP A CA 1
ATOM 1150 C C . ASP A 1 149 ? -6.431 12.037 -6.176 1.00 74.94 149 ASP A C 1
ATOM 1152 O O . ASP A 1 149 ? -5.829 11.409 -7.046 1.00 74.94 149 ASP A O 1
ATOM 1156 N N . SER A 1 150 ? -5.808 12.855 -5.323 1.00 71.62 150 SER A N 1
ATOM 1157 C CA . SER A 1 150 ? -4.361 13.027 -5.267 1.00 71.62 150 SER A CA 1
ATOM 1158 C C . SER A 1 150 ? -3.717 11.734 -4.771 1.00 71.62 150 SER A C 1
ATOM 1160 O O . SER A 1 150 ? -4.184 11.135 -3.806 1.00 71.62 150 SER A O 1
ATOM 1162 N N . GLY A 1 151 ? -2.666 11.281 -5.456 1.00 80.25 151 GLY A N 1
ATOM 1163 C CA . GLY A 1 151 ? -1.915 10.108 -5.023 1.00 80.25 151 GLY A CA 1
ATOM 1164 C C . GLY A 1 151 ? -1.239 10.347 -3.674 1.00 80.25 151 GLY A C 1
ATOM 1165 O O . GLY A 1 151 ? -0.725 11.433 -3.412 1.00 80.25 151 GLY A O 1
ATOM 1166 N N . GLU A 1 152 ? -1.227 9.319 -2.839 1.00 85.62 152 GLU A N 1
ATOM 1167 C CA . GLU A 1 152 ? -0.511 9.270 -1.570 1.00 85.62 152 GLU A CA 1
ATOM 1168 C C . GLU A 1 152 ? 0.731 8.398 -1.733 1.00 85.62 152 GLU A C 1
ATOM 1170 O O . GLU A 1 152 ? 0.708 7.398 -2.453 1.00 85.62 152 GLU A O 1
ATOM 1175 N N . CYS A 1 153 ? 1.818 8.770 -1.061 1.00 90.81 153 CYS A N 1
ATOM 1176 C CA . CYS A 1 153 ? 3.053 7.999 -1.051 1.00 90.81 153 CYS A CA 1
ATOM 1177 C C . CYS A 1 153 ? 3.477 7.698 0.384 1.00 90.81 153 CYS A C 1
ATOM 1179 O O . CYS A 1 153 ? 3.540 8.590 1.226 1.00 90.81 153 CYS A O 1
ATOM 1181 N N . LEU A 1 154 ? 3.811 6.438 0.633 1.00 93.62 154 LEU A N 1
ATOM 1182 C CA . LEU A 1 154 ? 4.482 5.967 1.835 1.00 93.62 154 LEU A CA 1
ATOM 1183 C C . LEU A 1 154 ? 5.947 5.724 1.489 1.00 93.62 154 LEU A C 1
ATOM 1185 O O . LEU A 1 154 ? 6.234 5.085 0.473 1.00 93.62 154 LEU A O 1
ATOM 1189 N N . SER A 1 155 ? 6.863 6.197 2.329 1.00 96.19 155 SER A N 1
ATOM 1190 C CA . SER A 1 155 ? 8.291 5.949 2.158 1.00 96.19 155 SER A CA 1
ATOM 1191 C C . SER A 1 155 ? 8.956 5.524 3.463 1.00 96.19 155 SER A C 1
ATOM 1193 O O . SER A 1 155 ? 8.657 6.025 4.546 1.00 96.19 155 SER A O 1
ATOM 1195 N N . ILE A 1 156 ? 9.864 4.564 3.330 1.00 97.62 156 ILE A N 1
ATOM 1196 C CA . ILE A 1 156 ? 10.892 4.226 4.302 1.00 97.62 156 ILE A CA 1
ATOM 1197 C C . ILE A 1 156 ? 12.201 4.677 3.669 1.00 97.62 156 ILE A C 1
ATOM 1199 O O . ILE A 1 156 ? 12.627 4.104 2.668 1.00 97.62 156 ILE A O 1
ATOM 1203 N N . GLU A 1 157 ? 12.791 5.738 4.210 1.00 95.25 157 GLU A N 1
ATOM 1204 C CA . GLU A 1 157 ? 13.991 6.363 3.638 1.00 95.25 157 GLU A CA 1
ATOM 1205 C C . GLU A 1 157 ? 15.282 5.639 4.046 1.00 95.25 157 GLU A C 1
ATOM 1207 O O . GLU A 1 157 ? 16.248 5.633 3.286 1.00 95.25 157 GLU A O 1
ATOM 1212 N N . ASP A 1 158 ? 15.290 5.025 5.233 1.00 96.50 158 ASP A N 1
ATOM 1213 C CA . ASP A 1 158 ? 16.435 4.295 5.780 1.00 96.50 158 ASP A CA 1
ATOM 1214 C C . ASP A 1 158 ? 15.967 3.224 6.780 1.00 96.50 158 ASP A C 1
ATOM 1216 O O . ASP A 1 158 ? 15.300 3.533 7.772 1.00 96.50 158 ASP A O 1
ATOM 1220 N N . SER A 1 159 ? 16.262 1.957 6.493 1.00 97.12 159 SER A N 1
ATOM 1221 C CA . SER A 1 159 ? 15.991 0.799 7.350 1.00 97.12 159 SER A CA 1
ATOM 1222 C C . SER A 1 159 ? 16.815 -0.411 6.900 1.00 97.12 159 SER A C 1
ATOM 1224 O O . SER A 1 159 ? 17.092 -0.570 5.713 1.00 97.12 159 SER A O 1
ATOM 1226 N N . ASP A 1 160 ? 17.127 -1.315 7.833 1.00 95.62 160 ASP A N 1
ATOM 1227 C CA . ASP A 1 160 ? 17.707 -2.633 7.537 1.00 95.62 160 ASP A CA 1
ATOM 1228 C C . ASP A 1 160 ? 16.691 -3.593 6.880 1.00 95.62 160 ASP A C 1
ATOM 1230 O O . ASP A 1 160 ? 17.063 -4.607 6.287 1.00 95.62 160 ASP A O 1
ATOM 1234 N N . THR A 1 161 ? 15.389 -3.308 7.007 1.00 95.38 161 THR A N 1
ATOM 1235 C CA . THR A 1 161 ? 14.293 -4.130 6.470 1.00 95.38 161 THR A CA 1
ATOM 1236 C C . THR A 1 161 ? 13.219 -3.281 5.783 1.00 95.38 161 THR A C 1
ATOM 1238 O O . THR A 1 161 ? 12.031 -3.388 6.114 1.00 95.38 161 THR A O 1
ATOM 1241 N N . PRO A 1 162 ? 13.581 -2.448 4.793 1.00 96.69 162 PRO A N 1
ATOM 1242 C CA . PRO A 1 162 ? 12.722 -1.364 4.324 1.00 96.69 162 PRO A CA 1
ATOM 1243 C C . PRO A 1 162 ? 11.407 -1.856 3.711 1.00 96.69 162 PRO A C 1
ATOM 1245 O O . PRO A 1 162 ? 10.356 -1.256 3.921 1.00 96.69 162 PRO A O 1
ATOM 1248 N N . VAL A 1 163 ? 11.420 -2.995 3.011 1.00 95.50 163 VAL A N 1
ATOM 1249 C CA . VAL A 1 163 ? 10.203 -3.600 2.442 1.00 95.50 163 VAL A CA 1
ATOM 1250 C C . VAL A 1 163 ? 9.249 -4.090 3.531 1.00 95.50 163 VAL A C 1
ATOM 1252 O O . VAL A 1 163 ? 8.038 -3.905 3.415 1.00 95.50 163 VAL A O 1
ATOM 1255 N N . MET A 1 164 ? 9.768 -4.694 4.602 1.00 95.69 164 MET A N 1
ATOM 1256 C CA . MET A 1 164 ? 8.930 -5.177 5.703 1.00 95.69 164 MET A CA 1
ATOM 1257 C C . MET A 1 164 ? 8.332 -4.011 6.491 1.00 95.69 164 MET A C 1
ATOM 1259 O O . MET A 1 164 ? 7.151 -4.051 6.844 1.00 95.69 164 MET A O 1
ATOM 1263 N N . ASP A 1 165 ? 9.116 -2.954 6.699 1.00 96.88 165 ASP A N 1
ATOM 1264 C CA . ASP A 1 165 ? 8.652 -1.738 7.363 1.00 96.88 165 ASP A CA 1
ATOM 1265 C C . ASP A 1 165 ? 7.622 -0.983 6.526 1.00 96.88 165 ASP A C 1
ATOM 1267 O O . ASP A 1 165 ? 6.618 -0.527 7.072 1.00 96.88 165 ASP A O 1
ATOM 1271 N N . LEU A 1 166 ? 7.790 -0.927 5.202 1.00 96.25 166 LEU A N 1
ATOM 1272 C CA . LEU A 1 166 ? 6.794 -0.352 4.299 1.00 96.25 166 LEU A CA 1
ATOM 1273 C C . LEU A 1 166 ? 5.472 -1.130 4.360 1.00 96.25 166 LEU A C 1
ATOM 1275 O O . LEU A 1 166 ? 4.402 -0.524 4.416 1.00 96.25 166 LEU A O 1
ATOM 1279 N N . ILE A 1 167 ? 5.528 -2.468 4.396 1.00 94.56 167 ILE A N 1
ATOM 1280 C CA . ILE A 1 167 ? 4.330 -3.311 4.535 1.00 94.56 167 ILE A CA 1
ATOM 1281 C C . ILE A 1 167 ? 3.634 -3.052 5.872 1.00 94.56 167 ILE A C 1
ATOM 1283 O O . ILE A 1 167 ? 2.409 -2.922 5.922 1.00 94.56 167 ILE A O 1
ATOM 1287 N N . LYS A 1 168 ? 4.406 -2.944 6.957 1.00 95.00 168 LYS A N 1
ATOM 1288 C CA . LYS A 1 168 ? 3.882 -2.596 8.279 1.00 95.00 168 LYS A CA 1
ATOM 1289 C C . LYS A 1 168 ? 3.224 -1.216 8.266 1.00 95.00 168 LYS A C 1
ATOM 1291 O O . LYS A 1 168 ? 2.099 -1.092 8.739 1.00 95.00 168 LYS A O 1
ATOM 1296 N N . LEU A 1 169 ? 3.890 -0.208 7.703 1.00 94.94 169 LEU A N 1
ATOM 1297 C CA . LEU A 1 169 ? 3.382 1.160 7.603 1.00 94.94 169 LEU A CA 1
ATOM 1298 C C . LEU A 1 169 ? 2.076 1.222 6.804 1.00 94.94 169 LEU A C 1
ATOM 1300 O O . LEU A 1 169 ? 1.115 1.844 7.248 1.00 94.94 169 LEU A O 1
ATOM 1304 N N . PHE A 1 170 ? 2.000 0.517 5.675 1.00 92.25 170 PHE A N 1
ATOM 1305 C CA . PHE A 1 170 ? 0.763 0.440 4.905 1.00 92.25 170 PHE A CA 1
ATOM 1306 C C . PHE A 1 170 ? -0.367 -0.233 5.692 1.00 92.25 170 PHE A C 1
ATOM 1308 O O . PHE A 1 170 ? -1.486 0.274 5.709 1.00 92.25 170 PHE A O 1
ATOM 1315 N N . ASN A 1 171 ? -0.096 -1.348 6.379 1.00 93.06 171 ASN A N 1
ATOM 1316 C CA . ASN A 1 171 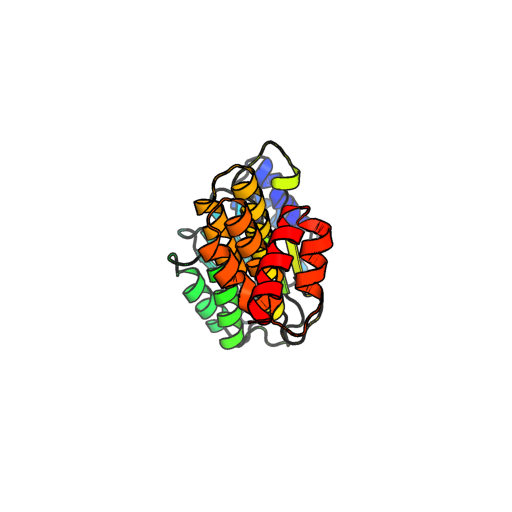? -1.108 -2.018 7.201 1.00 93.06 171 ASN A CA 1
ATOM 1317 C C . ASN A 1 171 ? -1.613 -1.123 8.341 1.00 93.06 171 ASN A C 1
ATOM 1319 O O . ASN A 1 171 ? -2.808 -1.143 8.634 1.00 93.06 171 ASN A O 1
ATOM 1323 N N . LEU A 1 172 ? -0.736 -0.318 8.951 1.00 94.12 172 LEU A N 1
ATOM 1324 C CA . LEU A 1 172 ? -1.124 0.681 9.951 1.00 94.12 172 LEU A CA 1
ATOM 1325 C C . LEU A 1 172 ? -2.076 1.723 9.354 1.00 94.12 172 LEU A C 1
ATOM 1327 O O . LEU A 1 172 ? -3.126 1.990 9.935 1.00 94.12 172 LEU A O 1
ATOM 1331 N N . GLU A 1 173 ? -1.760 2.252 8.173 1.00 91.12 173 GLU A N 1
ATOM 1332 C CA . GLU A 1 173 ? -2.606 3.245 7.508 1.00 91.12 173 GLU A CA 1
ATOM 1333 C C . GLU A 1 173 ? -3.966 2.662 7.093 1.00 91.12 173 GLU A C 1
ATOM 1335 O O . GLU A 1 173 ? -5.015 3.243 7.367 1.00 91.12 173 GLU A O 1
ATOM 1340 N N . GLN A 1 174 ? -3.989 1.453 6.528 1.00 89.88 174 GLN A N 1
ATOM 1341 C CA . GLN A 1 174 ? -5.247 0.771 6.209 1.00 89.88 174 GLN A CA 1
ATOM 1342 C C . GLN A 1 174 ? -6.059 0.423 7.461 1.00 89.88 174 GLN A C 1
ATOM 1344 O O . GLN A 1 174 ? -7.290 0.483 7.436 1.00 89.88 174 GLN A O 1
ATOM 1349 N N . SER A 1 175 ? -5.390 0.080 8.565 1.00 95.38 175 SER A N 1
ATOM 1350 C CA . SER A 1 175 ? -6.050 -0.124 9.853 1.00 95.38 175 SER A CA 1
ATOM 1351 C C . SER A 1 175 ? -6.714 1.160 10.344 1.00 95.38 175 SER A C 1
ATOM 1353 O O . SER A 1 175 ? -7.853 1.107 10.805 1.00 95.38 175 SER A O 1
ATOM 1355 N N . ARG A 1 176 ? -6.043 2.310 10.214 1.00 93.31 176 ARG A N 1
ATOM 1356 C CA . ARG A 1 176 ? -6.586 3.625 10.584 1.00 93.31 176 ARG A CA 1
ATOM 1357 C C . ARG A 1 176 ? -7.825 3.972 9.757 1.00 93.31 176 ARG A C 1
ATOM 1359 O O . ARG A 1 176 ? -8.855 4.319 10.324 1.00 93.31 176 ARG A O 1
ATOM 1366 N N . LEU A 1 177 ? -7.767 3.795 8.437 1.00 91.38 177 LEU A N 1
ATOM 1367 C CA . LEU A 1 177 ? -8.916 4.032 7.553 1.00 91.38 177 LEU A CA 1
ATOM 1368 C C . LEU A 1 177 ? -10.100 3.105 7.876 1.00 91.38 177 LEU A C 1
ATOM 1370 O O . LEU A 1 177 ? -11.258 3.525 7.856 1.00 91.38 177 LEU A O 1
ATOM 1374 N N . ALA A 1 178 ? -9.829 1.837 8.197 1.00 94.88 178 ALA A N 1
ATOM 1375 C CA . ALA A 1 178 ? -10.861 0.893 8.616 1.00 94.88 178 ALA A CA 1
ATOM 1376 C C . ALA A 1 178 ? -11.463 1.262 9.984 1.00 94.88 178 ALA A C 1
ATOM 1378 O O . ALA A 1 178 ? -12.675 1.148 10.168 1.00 94.88 178 ALA A O 1
ATOM 1379 N N . LEU A 1 179 ? -10.643 1.751 10.918 1.00 95.12 179 LEU A N 1
ATOM 1380 C CA . LEU A 1 179 ? -11.089 2.257 12.214 1.00 95.12 179 LEU A CA 1
ATOM 1381 C C . LEU A 1 179 ? -12.033 3.460 12.051 1.00 95.12 179 LEU A C 1
ATOM 1383 O O . LEU A 1 179 ? -13.131 3.454 12.606 1.00 95.12 179 LEU A O 1
ATOM 1387 N N . GLU A 1 180 ? -11.651 4.438 11.226 1.00 94.50 180 GLU A N 1
ATOM 1388 C CA . GLU A 1 180 ? -12.471 5.617 10.907 1.00 94.50 180 GLU A CA 1
ATOM 1389 C C . GLU A 1 180 ? -13.804 5.227 10.268 1.00 94.50 180 GLU A C 1
ATOM 1391 O O . GLU A 1 180 ? -14.862 5.661 10.723 1.00 94.50 180 GLU A O 1
ATOM 1396 N N . LYS A 1 181 ? -13.782 4.314 9.289 1.00 94.44 181 LYS A N 1
ATOM 1397 C CA . LYS A 1 181 ? -15.006 3.759 8.697 1.00 94.44 181 LYS A CA 1
ATOM 1398 C C . LYS A 1 181 ? -15.890 3.075 9.744 1.00 94.44 181 LYS A C 1
ATOM 1400 O O . LYS A 1 181 ? -17.119 3.155 9.660 1.00 94.44 181 LYS A O 1
ATOM 1405 N N . GLY A 1 182 ? -15.282 2.396 10.717 1.00 95.75 182 GLY A N 1
ATOM 1406 C CA . GLY A 1 182 ? -15.974 1.825 11.868 1.00 95.75 182 GLY A CA 1
ATOM 1407 C C . GLY A 1 182 ? -16.745 2.892 12.640 1.00 95.75 182 GLY A C 1
ATOM 1408 O O . GLY A 1 182 ? -17.950 2.741 12.846 1.00 95.75 182 GLY A O 1
ATOM 1409 N N . PHE A 1 183 ? -16.084 3.995 12.999 1.00 94.12 183 PHE A N 1
ATOM 1410 C CA . PHE A 1 183 ? -16.713 5.122 13.694 1.00 94.12 183 PHE A CA 1
ATOM 1411 C C . PHE A 1 183 ? -17.861 5.725 12.889 1.00 94.12 183 PHE A C 1
ATOM 1413 O O . PHE A 1 183 ? -18.984 5.777 13.390 1.00 94.12 183 PHE A O 1
ATOM 1420 N N . GLU A 1 184 ? -17.614 6.086 11.630 1.00 94.31 184 GLU A N 1
ATOM 1421 C CA . GLU A 1 184 ? -18.621 6.684 10.746 1.00 94.31 184 GLU A CA 1
ATOM 1422 C C . GLU A 1 184 ? -19.859 5.786 10.597 1.00 94.31 184 GLU A C 1
ATOM 1424 O O . GLU A 1 184 ? -20.995 6.258 10.664 1.00 94.31 184 GLU A O 1
ATOM 1429 N N . SER A 1 185 ? -19.659 4.472 10.448 1.00 94.19 185 SER A N 1
ATOM 1430 C CA . SER A 1 185 ? -20.763 3.513 10.301 1.00 94.19 185 SER A CA 1
ATOM 1431 C C . SER A 1 185 ? -21.592 3.407 11.583 1.00 94.19 185 SER A C 1
ATOM 1433 O O . SER A 1 185 ? -22.823 3.405 11.528 1.00 94.19 185 SER A O 1
ATOM 1435 N N . PHE A 1 186 ? -20.943 3.371 12.752 1.00 92.06 186 PHE A N 1
ATOM 1436 C CA . PHE A 1 186 ? -21.648 3.355 14.035 1.00 92.06 186 PHE A CA 1
ATOM 1437 C C . PHE A 1 186 ? -22.399 4.661 14.312 1.00 92.06 186 PHE A C 1
ATOM 1439 O O . PHE A 1 186 ? -23.510 4.609 14.844 1.00 92.06 186 PHE A O 1
ATOM 1446 N N . GLU A 1 187 ? -21.839 5.814 13.945 1.00 89.00 187 GLU A N 1
ATOM 1447 C CA . GLU A 1 187 ? -22.526 7.108 14.032 1.00 89.00 187 GLU A CA 1
ATOM 1448 C C . GLU A 1 187 ? -23.725 7.189 13.080 1.00 89.00 187 GLU A C 1
ATOM 1450 O O . GLU A 1 187 ? -24.777 7.707 13.457 1.00 89.00 187 GLU A O 1
ATOM 1455 N N . GLY A 1 188 ? -23.602 6.611 11.882 1.00 92.25 188 GLY A N 1
ATOM 1456 C CA . GLY A 1 188 ? -24.680 6.497 10.899 1.00 92.25 188 GLY A CA 1
ATOM 1457 C C . GLY A 1 188 ? -25.737 5.428 11.21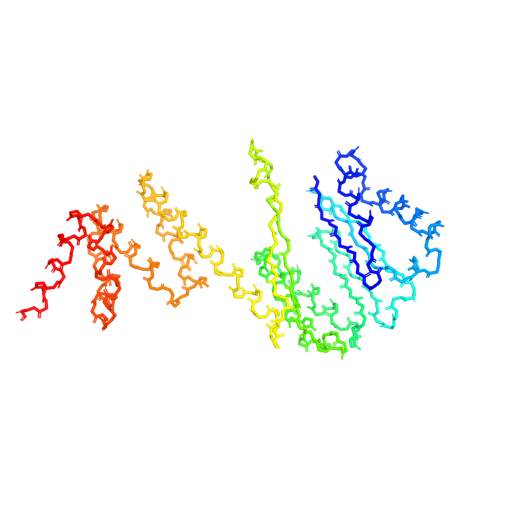2 1.00 92.25 188 GLY A C 1
ATOM 1458 O O . GLY A 1 188 ? -26.749 5.357 10.518 1.00 92.25 188 GLY A O 1
ATOM 1459 N N . GLY A 1 189 ? -25.531 4.602 12.244 1.00 92.31 189 GLY A N 1
ATOM 1460 C CA . GLY A 1 189 ? -26.450 3.530 12.647 1.00 92.31 189 GLY A CA 1
ATOM 1461 C C . GLY A 1 189 ? -26.286 2.201 11.897 1.00 92.31 189 GLY A C 1
ATOM 1462 O O . GLY A 1 189 ? -27.023 1.255 12.181 1.00 92.31 189 GLY A O 1
ATOM 1463 N N . ASP A 1 190 ? -25.315 2.088 10.987 1.00 93.62 190 ASP A N 1
ATOM 1464 C CA . ASP A 1 190 ? -24.955 0.832 10.322 1.00 93.62 190 ASP A CA 1
ATOM 1465 C C . ASP A 1 190 ? -23.928 0.055 11.158 1.00 93.62 190 ASP A C 1
ATOM 1467 O O . ASP A 1 190 ? -22.718 0.032 10.919 1.00 93.62 190 ASP A O 1
ATOM 1471 N N . PHE A 1 191 ? -24.435 -0.576 12.209 1.00 91.75 191 PHE A N 1
ATOM 1472 C CA . PHE A 1 191 ? -23.605 -1.264 13.190 1.00 91.75 191 PHE A CA 1
ATOM 1473 C C . PHE A 1 191 ? -22.945 -2.543 12.662 1.00 91.75 191 PHE A C 1
ATOM 1475 O O . PHE A 1 191 ? -21.975 -3.013 13.265 1.00 91.75 191 PHE A O 1
ATOM 1482 N N . ASP A 1 192 ? -23.486 -3.147 11.604 1.00 91.00 192 ASP A N 1
ATOM 1483 C CA . ASP A 1 192 ? -22.940 -4.383 11.039 1.00 91.00 192 ASP A CA 1
ATOM 1484 C C . ASP A 1 192 ? -21.733 -4.044 10.161 1.00 91.00 192 ASP A C 1
ATOM 1486 O O . ASP A 1 192 ? -20.642 -4.543 10.442 1.00 91.00 192 ASP A O 1
ATOM 1490 N N . SER A 1 193 ? -21.864 -3.066 9.255 1.00 93.38 193 SER A N 1
ATOM 1491 C CA . SER A 1 193 ? -20.716 -2.525 8.511 1.00 93.38 193 SER A CA 1
ATOM 1492 C C . SER A 1 193 ? -19.642 -1.955 9.437 1.00 93.38 193 SER A C 1
ATOM 1494 O O . SER A 1 193 ? -18.449 -2.153 9.202 1.00 93.38 193 SER A O 1
ATOM 1496 N N . GLY A 1 194 ? -20.048 -1.278 10.518 1.00 95.38 194 GLY A N 1
ATOM 1497 C CA . GLY A 1 194 ? -19.112 -0.777 11.520 1.00 95.38 194 GLY A CA 1
ATOM 1498 C C . GLY A 1 194 ? -18.339 -1.900 12.210 1.00 95.38 194 GLY A C 1
ATOM 1499 O O . GLY A 1 194 ? -17.127 -1.799 12.387 1.00 95.38 194 GLY A O 1
ATOM 1500 N N . SER A 1 195 ? -19.017 -2.997 12.563 1.00 93.38 195 SER A N 1
ATOM 1501 C CA . SER A 1 195 ? -18.369 -4.157 13.187 1.00 93.38 195 SER A CA 1
ATOM 1502 C C . SER A 1 195 ? -17.376 -4.826 12.235 1.00 93.38 195 SER A C 1
ATOM 1504 O O . SER A 1 195 ? -16.258 -5.120 12.656 1.00 93.38 195 SER A O 1
ATOM 1506 N N . ASP A 1 196 ? -17.742 -4.998 10.964 1.00 95.44 196 ASP A N 1
ATOM 1507 C CA . ASP A 1 196 ? -16.853 -5.558 9.940 1.00 95.44 196 ASP A CA 1
ATOM 1508 C C . ASP A 1 196 ? -15.607 -4.685 9.731 1.00 95.44 196 ASP A C 1
ATOM 1510 O O . ASP A 1 196 ? -14.493 -5.198 9.604 1.00 95.44 196 ASP A O 1
ATOM 1514 N N . ALA A 1 197 ? -15.767 -3.358 9.750 1.00 97.06 197 ALA A N 1
ATOM 1515 C CA . ALA A 1 197 ? -14.656 -2.419 9.626 1.00 97.06 197 ALA A CA 1
ATOM 1516 C C . ALA A 1 197 ? -13.671 -2.520 10.808 1.00 97.06 197 ALA A C 1
ATOM 1518 O O . ALA A 1 197 ? -12.459 -2.580 10.589 1.00 97.06 197 ALA A O 1
ATOM 1519 N N . PHE A 1 198 ? -14.166 -2.645 12.045 1.00 96.94 198 PHE A N 1
ATOM 1520 C CA . PHE A 1 198 ? -13.310 -2.895 13.211 1.00 96.94 198 PHE A CA 1
ATOM 1521 C C . PHE A 1 198 ? -12.562 -4.234 13.128 1.00 96.94 198 PHE A C 1
ATOM 1523 O O . PHE A 1 198 ? -11.389 -4.297 13.495 1.00 96.94 198 PHE A O 1
ATOM 1530 N N . GLU A 1 199 ? -13.195 -5.299 12.627 1.00 96.19 199 GLU A N 1
ATOM 1531 C CA . GLU A 1 199 ? -12.513 -6.588 12.437 1.00 96.19 199 GLU A CA 1
ATOM 1532 C C . GLU A 1 199 ? -11.413 -6.500 11.366 1.00 96.19 199 GLU A C 1
ATOM 1534 O O . GLU A 1 199 ? -10.336 -7.081 11.530 1.00 96.19 199 GLU A O 1
ATOM 1539 N N . ILE A 1 200 ? -11.635 -5.728 10.296 1.00 95.75 200 ILE A N 1
ATOM 1540 C CA . ILE A 1 200 ? -10.599 -5.435 9.296 1.00 95.75 200 ILE A CA 1
ATOM 1541 C C . ILE A 1 200 ? -9.432 -4.678 9.937 1.00 95.75 200 ILE A C 1
ATOM 1543 O O . ILE A 1 200 ? -8.289 -5.106 9.768 1.00 95.75 200 ILE A O 1
ATOM 1547 N N . ALA A 1 201 ? -9.709 -3.607 10.690 1.00 97.12 201 ALA A N 1
ATOM 1548 C CA . ALA A 1 201 ? -8.686 -2.834 11.393 1.00 97.12 201 ALA A CA 1
ATOM 1549 C C . ALA A 1 201 ? -7.856 -3.741 12.312 1.00 97.12 201 ALA A C 1
ATOM 1551 O O . ALA A 1 201 ? -6.633 -3.804 12.208 1.00 97.12 201 ALA A O 1
ATOM 1552 N N . LYS A 1 202 ? -8.524 -4.553 13.136 1.00 96.31 202 LYS A N 1
ATOM 1553 C CA . LYS A 1 202 ? -7.869 -5.477 14.067 1.00 96.31 202 LYS A CA 1
ATOM 1554 C C . LYS A 1 202 ? -7.007 -6.516 13.356 1.00 96.31 202 LYS A C 1
ATOM 1556 O O . LYS A 1 202 ? -5.944 -6.870 13.849 1.00 96.31 202 LYS A O 1
ATOM 1561 N N . ARG A 1 203 ? -7.439 -7.034 12.204 1.00 95.19 203 ARG A N 1
ATOM 1562 C CA . ARG A 1 203 ? -6.631 -7.981 11.422 1.00 95.19 203 ARG A CA 1
ATOM 1563 C C . ARG A 1 203 ? -5.347 -7.335 10.892 1.00 95.19 203 ARG A C 1
ATOM 1565 O O . ARG A 1 203 ? -4.329 -8.015 10.815 1.00 95.19 203 ARG A O 1
ATOM 1572 N N . LEU A 1 204 ? -5.408 -6.059 10.513 1.00 94.19 204 LEU A N 1
ATOM 1573 C CA . LEU A 1 204 ? -4.276 -5.307 9.964 1.00 94.19 204 LEU A CA 1
ATOM 1574 C C . LEU A 1 204 ? -3.319 -4.804 11.056 1.00 94.19 204 LEU A C 1
ATOM 1576 O O . LEU A 1 204 ? -2.111 -4.769 10.830 1.00 94.19 204 LEU A O 1
ATOM 1580 N N . ASN A 1 205 ? -3.841 -4.470 12.239 1.00 95.94 205 ASN A N 1
ATOM 1581 C CA . ASN A 1 205 ? -3.071 -4.005 13.390 1.00 95.94 205 ASN A CA 1
ATOM 1582 C C . ASN A 1 205 ? -3.528 -4.691 14.699 1.00 95.94 205 ASN A C 1
ATOM 1584 O O . ASN A 1 205 ? -4.167 -4.074 15.552 1.00 95.94 205 ASN A O 1
ATOM 1588 N N . PRO A 1 206 ? -3.220 -5.987 14.891 1.00 93.81 206 PRO A N 1
ATOM 1589 C CA . PRO A 1 206 ? -3.789 -6.793 15.979 1.00 93.81 206 PRO A CA 1
ATOM 1590 C C . PRO A 1 206 ? -3.297 -6.420 17.378 1.00 93.81 206 PRO A C 1
ATOM 1592 O O . PRO A 1 206 ? -3.890 -6.849 18.367 1.00 93.81 206 PRO A O 1
ATOM 1595 N N . THR A 1 207 ? -2.204 -5.665 17.471 1.00 91.88 207 THR A N 1
ATOM 1596 C CA . THR A 1 207 ? -1.613 -5.224 18.740 1.00 91.88 207 THR A CA 1
ATOM 1597 C C . THR A 1 207 ? -2.200 -3.913 19.248 1.00 91.88 207 THR A C 1
ATOM 1599 O O . THR A 1 207 ? -1.936 -3.537 20.387 1.00 91.88 207 THR A O 1
ATOM 1602 N N . ASP A 1 208 ? -2.967 -3.207 18.421 1.00 92.94 208 ASP A N 1
ATOM 1603 C CA . ASP A 1 208 ? -3.560 -1.932 18.791 1.00 92.94 208 ASP A CA 1
ATOM 1604 C C . ASP A 1 208 ? -4.831 -2.137 19.619 1.00 92.94 208 ASP A C 1
ATOM 1606 O O . ASP A 1 208 ? -5.848 -2.659 19.155 1.00 92.94 208 ASP A O 1
ATOM 1610 N N . MET A 1 209 ? -4.743 -1.736 20.887 1.00 93.12 209 MET A N 1
ATOM 1611 C CA . MET A 1 209 ? -5.825 -1.864 21.858 1.00 93.12 209 MET A CA 1
ATOM 1612 C C . MET A 1 209 ? -6.943 -0.839 21.638 1.00 93.12 209 MET A C 1
ATOM 1614 O O . MET A 1 209 ? -8.038 -1.033 22.169 1.00 93.12 209 MET A O 1
ATOM 1618 N N . GLU A 1 210 ? -6.713 0.211 20.845 1.00 94.69 210 GLU A N 1
ATOM 1619 C CA . GLU A 1 210 ? -7.724 1.216 20.520 1.00 94.69 210 GLU A CA 1
ATOM 1620 C C . GLU A 1 210 ? -8.880 0.643 19.713 1.00 94.69 210 GLU A C 1
ATOM 1622 O O . GLU A 1 210 ? -10.049 0.926 19.988 1.00 94.69 210 GLU A O 1
ATOM 1627 N N . ILE A 1 211 ? -8.565 -0.252 18.786 1.00 96.69 211 ILE A N 1
ATOM 1628 C CA . ILE A 1 211 ? -9.544 -0.891 17.915 1.00 96.69 211 ILE A CA 1
ATOM 1629 C C . ILE A 1 211 ? -10.608 -1.650 18.732 1.00 96.69 211 ILE A C 1
ATOM 1631 O O . ILE A 1 211 ? -11.794 -1.315 18.630 1.00 96.69 211 ILE A O 1
ATOM 1635 N N . PRO A 1 212 ? -10.255 -2.642 19.577 1.00 95.75 212 PRO A N 1
ATOM 1636 C CA . PRO A 1 212 ? -11.255 -3.367 20.348 1.00 95.75 212 PRO A CA 1
ATOM 1637 C C . PRO A 1 212 ? -11.847 -2.532 21.500 1.00 95.75 212 PRO A C 1
ATOM 1639 O O . PRO A 1 212 ? -12.985 -2.797 21.899 1.00 95.75 212 PRO A O 1
ATOM 1642 N N . LEU A 1 213 ? -11.146 -1.502 22.003 1.00 96.75 213 LEU A N 1
ATOM 1643 C CA . LEU A 1 213 ? -11.708 -0.550 22.969 1.00 96.75 213 LEU A CA 1
ATOM 1644 C C . LEU A 1 213 ? -12.931 0.155 22.376 1.00 96.75 213 LEU A C 1
ATOM 1646 O O . LEU A 1 213 ? -14.027 0.103 22.942 1.00 96.75 213 LEU A O 1
ATOM 1650 N N . TRP A 1 214 ? -12.770 0.768 21.206 1.00 96.69 214 TRP A N 1
ATOM 1651 C CA . TRP A 1 214 ? -13.866 1.491 20.583 1.00 96.69 214 TRP A CA 1
ATOM 1652 C C . TRP A 1 214 ? -14.944 0.571 20.030 1.00 96.69 214 TRP A C 1
ATOM 1654 O O . TRP A 1 214 ? -16.124 0.842 20.247 1.00 96.69 214 TRP A O 1
ATOM 1664 N N . GLN A 1 215 ? -14.578 -0.550 19.401 1.00 96.25 215 GLN A N 1
ATOM 1665 C CA . GLN A 1 215 ? -15.551 -1.543 18.939 1.00 96.25 215 GLN A CA 1
ATOM 1666 C C . GLN A 1 215 ? -16.468 -1.986 20.088 1.00 96.25 215 GLN A C 1
ATOM 1668 O O . GLN A 1 215 ? -17.696 -1.991 19.967 1.00 96.25 215 GLN A O 1
ATOM 1673 N N . GLY A 1 216 ? -15.877 -2.327 21.236 1.00 96.06 216 GLY A N 1
ATOM 1674 C CA . GLY A 1 216 ? -16.616 -2.748 22.415 1.00 96.06 216 GLY A CA 1
ATOM 1675 C C . GLY A 1 216 ? -17.505 -1.641 22.989 1.00 96.06 216 GLY A C 1
ATOM 1676 O O . GLY A 1 216 ? -18.669 -1.897 23.319 1.00 96.06 216 GLY A O 1
ATOM 1677 N N . PHE A 1 217 ? -16.994 -0.408 23.056 1.00 96.62 217 PHE A N 1
ATOM 1678 C CA . PHE A 1 217 ? -17.756 0.761 23.502 1.00 96.62 217 PHE A CA 1
ATOM 1679 C C . PHE A 1 217 ? -18.961 1.042 22.596 1.00 96.62 217 PHE A C 1
ATOM 1681 O O . PHE A 1 217 ? -20.087 1.163 23.082 1.00 96.62 217 PHE A O 1
ATOM 1688 N N . PHE A 1 218 ? -18.767 1.077 21.278 1.00 95.50 218 PHE A N 1
ATOM 1689 C CA . PHE A 1 218 ? -19.837 1.345 20.320 1.00 95.50 218 PHE A CA 1
ATOM 1690 C C . PHE A 1 218 ? -20.883 0.223 20.272 1.00 95.50 218 PHE A C 1
ATOM 1692 O O . PHE A 1 218 ? -22.085 0.498 20.199 1.00 95.50 218 PHE A O 1
ATOM 1699 N N . LEU A 1 219 ? -20.474 -1.042 20.416 1.00 94.56 219 LEU A N 1
ATOM 1700 C CA . LEU A 1 219 ? -21.406 -2.158 20.608 1.00 94.56 219 LEU A CA 1
ATOM 1701 C C . LEU A 1 219 ? -22.221 -2.004 21.898 1.00 94.56 219 LEU A C 1
ATOM 1703 O O . LEU A 1 219 ? -23.423 -2.268 21.903 1.00 94.56 219 LEU A O 1
ATOM 1707 N N . TYR A 1 220 ? -21.608 -1.553 22.993 1.00 95.19 220 TYR A N 1
ATOM 1708 C CA . TYR A 1 220 ? -22.347 -1.279 24.225 1.00 95.19 220 TYR A CA 1
ATOM 1709 C C . TYR A 1 220 ? -23.356 -0.140 24.043 1.00 95.19 220 TYR A C 1
ATOM 1711 O O . TYR A 1 220 ? -24.538 -0.307 24.364 1.00 95.19 220 TYR A O 1
ATOM 1719 N N . LYS A 1 221 ? -22.900 0.985 23.479 1.00 92.62 221 LYS A N 1
ATOM 1720 C CA . LYS A 1 221 ? -23.694 2.194 23.221 1.00 92.62 221 LYS A CA 1
ATOM 1721 C C . LYS A 1 221 ? -24.888 1.921 22.300 1.00 92.62 221 LYS A C 1
ATOM 1723 O O . LYS A 1 221 ? -25.969 2.443 22.542 1.00 92.62 221 LYS A O 1
ATOM 1728 N N . SER A 1 222 ? -24.725 1.055 21.299 1.00 90.94 222 SER A N 1
ATOM 1729 C CA . SER A 1 222 ? -25.778 0.648 20.349 1.00 90.94 222 SER A CA 1
ATOM 1730 C C . SER A 1 222 ? -26.741 -0.428 20.884 1.00 90.94 222 SER A C 1
ATOM 1732 O O . SER A 1 222 ? -27.541 -0.983 20.135 1.00 90.94 222 SER A O 1
ATOM 1734 N N . GLY A 1 223 ? -26.681 -0.766 22.178 1.00 91.19 223 GLY A N 1
ATOM 1735 C CA . GLY A 1 223 ? -27.592 -1.725 22.815 1.00 91.19 223 GLY A CA 1
ATOM 1736 C C . GLY A 1 223 ? -27.141 -3.187 22.744 1.00 91.19 223 GLY A C 1
ATOM 1737 O O . GLY A 1 223 ? -27.707 -4.041 23.428 1.00 91.19 223 GLY A O 1
ATOM 1738 N N . ARG A 1 224 ? -26.050 -3.498 22.032 1.00 92.44 224 ARG A N 1
ATOM 1739 C CA . ARG A 1 224 ? -25.425 -4.836 21.964 1.00 92.44 224 ARG A CA 1
ATOM 1740 C C . ARG A 1 224 ? -24.527 -5.084 23.190 1.00 92.44 224 ARG A C 1
ATOM 1742 O O . ARG A 1 224 ? -23.410 -5.598 23.082 1.00 92.44 224 ARG A O 1
ATOM 1749 N N . LYS A 1 225 ? -25.039 -4.745 24.383 1.00 93.75 225 LYS A N 1
ATOM 1750 C CA . LYS A 1 225 ? -24.287 -4.619 25.647 1.00 93.75 225 LYS A CA 1
ATOM 1751 C C . LYS A 1 225 ? -23.437 -5.847 25.986 1.00 93.75 225 LYS A C 1
ATOM 1753 O O . LYS A 1 225 ? -22.273 -5.695 26.336 1.00 93.75 225 LYS A O 1
ATOM 1758 N N . ALA A 1 226 ? -23.980 -7.059 25.857 1.00 93.81 226 ALA A N 1
ATOM 1759 C CA . ALA A 1 226 ? -23.249 -8.286 26.194 1.00 93.81 226 ALA A CA 1
ATOM 1760 C C . ALA A 1 226 ? -22.020 -8.522 25.295 1.00 93.81 226 ALA A C 1
ATOM 1762 O O . ALA A 1 226 ? -20.969 -8.927 25.790 1.00 93.81 226 ALA A O 1
ATOM 1763 N N . LYS A 1 227 ? -22.132 -8.233 23.988 1.00 94.06 227 LYS A N 1
ATOM 1764 C CA . LYS A 1 227 ? -21.009 -8.340 23.044 1.00 94.06 227 LYS A CA 1
ATOM 1765 C C . LYS A 1 227 ? -19.943 -7.289 23.351 1.00 94.06 227 LYS A C 1
ATOM 1767 O O . LYS A 1 227 ? -18.775 -7.645 23.466 1.00 94.06 227 LYS A O 1
ATOM 1772 N N . GLY A 1 228 ? -20.358 -6.036 23.561 1.00 95.25 228 GLY A N 1
ATOM 1773 C CA . GLY A 1 228 ? -19.446 -4.942 23.907 1.00 95.25 228 GLY A CA 1
ATOM 1774 C C . GLY A 1 228 ? -18.646 -5.223 25.180 1.00 95.25 228 GLY A C 1
ATOM 1775 O O . GLY A 1 228 ? -17.420 -5.184 25.162 1.00 95.25 228 GLY A O 1
ATOM 1776 N N . LEU A 1 229 ? -19.321 -5.633 26.260 1.00 95.12 229 LEU A N 1
ATOM 1777 C CA . LEU A 1 229 ? -18.662 -5.982 27.525 1.00 95.12 229 LEU A CA 1
ATOM 1778 C C . LEU A 1 229 ? -17.683 -7.155 27.384 1.00 95.12 229 LEU A C 1
ATOM 1780 O O . LEU A 1 229 ? -16.635 -7.143 28.021 1.00 95.12 229 LEU A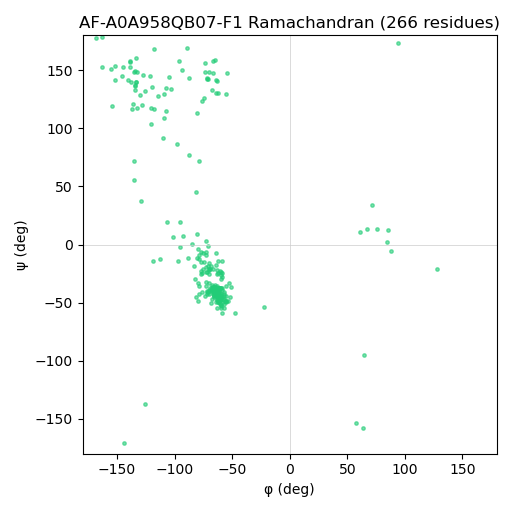 O 1
ATOM 1784 N N . LYS A 1 230 ? -18.004 -8.163 26.560 1.00 95.44 230 LYS A N 1
ATOM 1785 C CA . LYS A 1 230 ? -17.104 -9.300 26.312 1.00 95.44 230 LYS A CA 1
ATOM 1786 C C . LYS A 1 230 ? -15.790 -8.854 25.662 1.00 95.44 230 LYS A C 1
ATOM 1788 O O . LYS A 1 230 ? -14.745 -9.375 26.032 1.00 95.44 230 LYS A O 1
ATOM 1793 N N . ILE A 1 231 ? -15.851 -7.919 24.712 1.00 95.56 231 ILE A N 1
ATOM 1794 C CA . ILE A 1 231 ? -14.665 -7.377 24.031 1.00 95.56 231 ILE A CA 1
ATOM 1795 C C . ILE A 1 231 ? -13.864 -6.476 24.977 1.00 95.56 231 ILE A C 1
ATOM 1797 O O . ILE A 1 231 ? -12.644 -6.586 25.036 1.00 95.56 231 ILE A O 1
ATOM 1801 N N . LEU A 1 232 ? -14.549 -5.630 25.750 1.00 96.12 232 LEU A N 1
ATOM 1802 C CA . LEU A 1 232 ? -13.910 -4.661 26.643 1.00 96.12 232 LEU A CA 1
ATOM 1803 C C . LEU A 1 232 ? -13.230 -5.298 27.847 1.00 96.12 232 LEU A C 1
ATOM 1805 O O . LEU A 1 232 ? -12.224 -4.775 28.312 1.00 96.12 232 LEU A O 1
ATOM 1809 N N . ARG A 1 233 ? -13.772 -6.403 28.369 1.00 94.50 233 ARG A N 1
ATOM 1810 C CA . ARG A 1 233 ? -13.293 -7.032 29.605 1.00 94.50 233 ARG A CA 1
ATOM 1811 C C . ARG A 1 233 ? -11.770 -7.208 29.673 1.00 94.50 233 ARG A C 1
ATOM 1813 O O . ARG A 1 233 ? -11.184 -6.592 30.556 1.00 94.50 233 ARG A O 1
ATOM 1820 N N . PRO A 1 234 ? -11.108 -7.926 28.746 1.00 93.44 234 PRO A N 1
ATOM 1821 C CA . PRO A 1 234 ? -9.656 -8.109 28.812 1.00 93.44 234 PRO A CA 1
ATOM 1822 C C . PRO A 1 234 ? -8.854 -6.800 28.708 1.00 93.44 234 PRO A C 1
ATOM 1824 O O . PRO A 1 234 ? -7.727 -6.738 29.185 1.00 93.44 234 PRO A O 1
ATOM 1827 N N . ILE A 1 235 ? -9.416 -5.756 28.093 1.00 93.50 235 ILE A N 1
ATOM 1828 C CA . ILE A 1 235 ? -8.747 -4.463 27.894 1.00 93.50 235 ILE A CA 1
ATOM 1829 C C . ILE A 1 235 ? -8.839 -3.624 29.171 1.00 93.50 235 ILE A C 1
ATOM 1831 O O . ILE A 1 235 ? -7.852 -3.052 29.625 1.00 93.50 235 ILE A O 1
ATOM 1835 N N . ILE A 1 236 ? -10.027 -3.578 29.777 1.00 93.88 236 ILE A N 1
ATOM 1836 C CA . ILE A 1 236 ? -10.287 -2.835 31.013 1.00 93.88 236 ILE A CA 1
ATOM 1837 C C . ILE A 1 236 ? -9.654 -3.533 32.223 1.00 93.88 236 ILE A C 1
ATOM 1839 O O . ILE A 1 236 ? -9.203 -2.861 33.144 1.00 93.88 236 ILE A O 1
ATOM 1843 N N . GLU A 1 237 ? -9.568 -4.859 32.231 1.00 90.94 237 GLU A N 1
ATOM 1844 C CA . GLU A 1 237 ? -8.891 -5.619 33.293 1.00 90.94 237 GLU A CA 1
ATOM 1845 C C . GLU A 1 237 ? -7.357 -5.592 33.161 1.00 90.94 237 GLU A C 1
ATOM 1847 O O . GLU A 1 237 ? -6.653 -6.057 34.057 1.00 90.94 237 GLU A O 1
ATOM 1852 N N . SER A 1 238 ? -6.815 -5.033 32.073 1.00 90.06 238 SER A N 1
ATOM 1853 C CA . SER A 1 238 ? -5.369 -4.876 31.921 1.00 90.06 238 SER A CA 1
ATOM 1854 C C . SER A 1 238 ? -4.789 -3.883 32.944 1.00 90.06 238 SER A C 1
ATOM 1856 O O . SER A 1 238 ? -5.481 -3.007 33.472 1.00 90.06 238 SER A O 1
ATOM 1858 N N . ASN A 1 239 ? -3.484 -4.003 33.211 1.00 89.12 239 ASN A N 1
ATOM 1859 C CA . ASN A 1 239 ? -2.756 -3.071 34.083 1.00 89.12 239 ASN A CA 1
ATOM 1860 C C . ASN A 1 239 ? -2.524 -1.696 33.435 1.00 89.12 239 ASN A C 1
ATOM 1862 O O . ASN A 1 239 ? -2.013 -0.793 34.099 1.00 89.12 239 ASN A O 1
ATOM 1866 N N . ASP A 1 240 ? -2.868 -1.532 32.157 1.00 93.31 240 ASP A N 1
ATOM 1867 C CA . ASP A 1 240 ? -2.731 -0.262 31.461 1.00 93.31 240 ASP A CA 1
ATOM 1868 C C . ASP A 1 240 ? -3.857 0.696 31.901 1.00 93.31 240 ASP A C 1
ATOM 1870 O O . ASP A 1 240 ? -5.041 0.357 31.793 1.00 93.31 240 ASP A O 1
ATOM 1874 N N . PRO A 1 241 ? -3.547 1.896 32.425 1.00 94.62 241 PRO A N 1
ATOM 1875 C CA . PRO A 1 241 ? -4.572 2.883 32.751 1.00 94.62 241 PRO A CA 1
ATOM 1876 C C . PRO A 1 241 ? -5.243 3.494 31.510 1.00 94.62 241 PRO A C 1
ATOM 1878 O O . PRO A 1 241 ? -6.349 4.031 31.632 1.00 94.62 241 PRO A O 1
ATOM 1881 N N . TRP A 1 242 ? -4.602 3.427 30.337 1.00 96.00 242 TRP A N 1
ATOM 1882 C CA . TRP A 1 242 ? -5.025 4.109 29.115 1.00 96.00 242 TRP A CA 1
ATOM 1883 C C . TRP A 1 242 ? -6.470 3.785 28.694 1.00 96.00 242 TRP A C 1
ATOM 1885 O O . TRP A 1 242 ? -7.240 4.732 28.528 1.00 96.00 242 TRP A O 1
ATOM 1895 N N . PRO A 1 243 ? -6.930 2.517 28.623 1.00 96.12 243 PRO A N 1
ATOM 1896 C CA . PRO A 1 243 ? -8.301 2.211 28.206 1.00 96.12 243 PRO A CA 1
ATOM 1897 C C . PRO A 1 243 ? -9.378 2.834 29.102 1.00 96.12 243 PRO A C 1
ATOM 1899 O O . PRO A 1 243 ? -10.377 3.367 28.614 1.00 96.12 243 PRO A O 1
ATOM 1902 N N . LYS A 1 244 ? -9.175 2.788 30.428 1.00 95.50 244 LYS A N 1
ATOM 1903 C CA . LYS A 1 244 ? -10.113 3.364 31.406 1.00 95.50 244 LYS A CA 1
ATOM 1904 C C . LYS A 1 244 ? -10.160 4.880 31.269 1.00 95.50 244 LYS A C 1
ATOM 1906 O O . LYS A 1 244 ? -11.240 5.462 31.284 1.00 95.50 244 LYS A O 1
ATOM 1911 N N . GLU A 1 245 ? -8.999 5.512 31.133 1.00 96.00 245 GLU A N 1
ATOM 1912 C CA . GLU A 1 245 ? -8.907 6.964 31.016 1.00 96.00 245 GLU A CA 1
ATOM 1913 C C . GLU A 1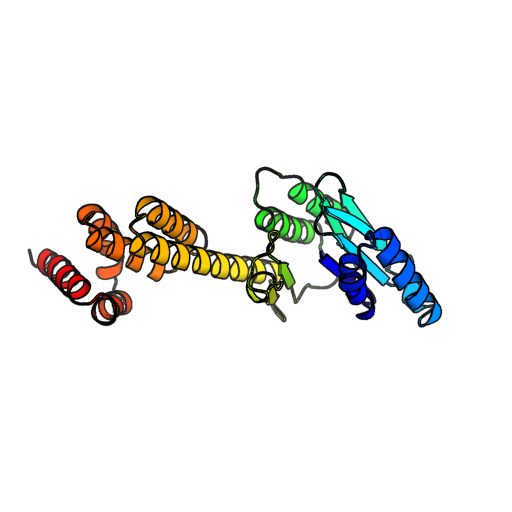 245 ? -9.499 7.479 29.698 1.00 96.00 245 GLU A C 1
ATOM 1915 O O . GLU A 1 245 ? -10.236 8.465 29.700 1.00 96.00 245 GLU A O 1
ATOM 1920 N N . THR A 1 246 ? -9.262 6.775 28.590 1.00 96.56 246 THR A N 1
ATOM 1921 C CA . THR A 1 246 ? -9.859 7.081 27.284 1.00 96.56 246 THR A CA 1
ATOM 1922 C C . THR A 1 246 ? -11.386 7.071 27.360 1.00 96.56 246 THR A C 1
ATOM 1924 O O . THR A 1 246 ? -12.028 8.032 26.935 1.00 96.56 246 THR A O 1
ATOM 1927 N N . LEU A 1 247 ? -11.989 6.049 27.976 1.00 96.31 247 LEU A N 1
ATOM 1928 C CA . LEU A 1 247 ? -13.447 5.981 28.114 1.00 96.31 247 LEU A CA 1
ATOM 1929 C C . LEU A 1 247 ? -14.025 7.074 29.021 1.00 96.31 247 LEU A C 1
ATOM 1931 O O . LEU A 1 247 ? -15.081 7.606 28.688 1.00 96.31 247 LEU A O 1
ATOM 1935 N N . ARG A 1 248 ? -13.344 7.458 30.109 1.00 95.19 248 ARG A N 1
ATOM 1936 C CA . ARG A 1 248 ? -13.784 8.591 30.951 1.00 95.19 248 ARG A CA 1
ATOM 1937 C C . ARG A 1 248 ? -13.784 9.910 30.186 1.00 95.19 248 ARG A C 1
ATOM 1939 O O . ARG A 1 248 ? -14.695 10.716 30.330 1.00 95.19 248 ARG A O 1
ATOM 1946 N N . ARG A 1 249 ? -12.751 10.149 29.374 1.00 96.19 249 ARG A N 1
ATOM 1947 C CA . ARG A 1 249 ? -12.594 11.420 28.648 1.00 96.19 249 ARG A CA 1
ATOM 1948 C C . ARG A 1 249 ? -13.512 11.532 27.443 1.00 96.19 249 ARG A C 1
ATOM 1950 O O . ARG A 1 249 ? -14.052 12.603 27.185 1.00 96.19 249 ARG A O 1
ATOM 1957 N N . PHE A 1 250 ? -13.659 10.443 26.697 1.00 95.12 250 PHE A N 1
ATOM 1958 C CA . PHE A 1 250 ? -14.246 10.475 25.359 1.00 95.12 250 PHE A CA 1
ATOM 1959 C C . PHE A 1 250 ? -15.520 9.629 25.230 1.00 95.12 250 PHE A C 1
ATOM 1961 O O . PHE A 1 250 ? -16.277 9.800 24.279 1.00 95.12 250 PHE A O 1
ATOM 1968 N N . GLY A 1 251 ? -15.806 8.747 26.192 1.00 92.19 251 GLY A N 1
ATOM 1969 C CA . GLY A 1 251 ? -17.027 7.938 26.210 1.00 92.19 251 GLY A CA 1
ATOM 1970 C C . GLY A 1 251 ? -18.267 8.677 26.731 1.00 92.19 251 GLY A C 1
ATOM 1971 O O . GLY A 1 251 ? -19.385 8.171 26.591 1.00 92.19 251 GLY A O 1
ATOM 1972 N N . GLY A 1 252 ? -18.095 9.864 27.325 1.00 93.75 252 GLY A N 1
ATOM 1973 C CA . GLY A 1 252 ? -19.171 10.631 27.957 1.00 93.75 252 GLY A CA 1
ATOM 1974 C C . GLY A 1 252 ? -19.886 9.839 29.059 1.00 93.75 252 GLY A C 1
ATOM 1975 O O . GLY A 1 252 ? -19.336 8.893 29.619 1.00 93.75 252 GLY A O 1
ATOM 1976 N N . SER A 1 253 ? -21.155 10.164 29.320 1.00 93.94 253 SER A N 1
ATOM 1977 C CA . SER A 1 253 ? -21.943 9.486 30.364 1.00 93.94 253 SER A CA 1
ATOM 1978 C C . SER A 1 253 ? -22.094 7.976 30.141 1.00 93.94 253 SER A C 1
ATOM 1980 O O . SER A 1 253 ? -22.181 7.215 31.101 1.00 93.94 253 SER A O 1
ATOM 1982 N N . VAL A 1 254 ? -22.090 7.524 28.882 1.00 93.75 254 VAL A N 1
ATOM 1983 C CA . VAL A 1 254 ? -22.131 6.092 28.541 1.00 93.75 254 VAL A CA 1
ATOM 1984 C C . VAL A 1 254 ? -20.822 5.402 28.928 1.00 93.75 254 VAL A C 1
ATOM 1986 O O . VAL A 1 254 ? -20.851 4.259 29.379 1.00 93.75 254 VAL A O 1
ATOM 1989 N N . GLY A 1 255 ? -19.685 6.081 28.754 1.00 94.31 255 GLY A N 1
ATOM 1990 C CA . GLY A 1 255 ? -18.371 5.591 29.170 1.00 94.31 255 GLY A CA 1
ATOM 1991 C C . GLY A 1 255 ? -18.286 5.421 30.683 1.00 94.31 255 GLY A C 1
ATOM 1992 O O . GLY A 1 255 ? -17.868 4.362 31.151 1.00 94.31 255 GLY A O 1
ATOM 1993 N N . ASP A 1 256 ? -18.764 6.413 31.434 1.00 93.81 256 ASP A N 1
ATOM 1994 C CA . ASP A 1 256 ? -18.809 6.358 32.898 1.00 93.81 256 ASP A CA 1
ATOM 1995 C C . ASP A 1 256 ? -19.715 5.218 33.399 1.00 93.81 256 ASP A C 1
ATOM 1997 O O . ASP A 1 256 ? -19.260 4.379 34.179 1.00 93.81 256 ASP A O 1
ATOM 2001 N N . GLU A 1 257 ? -20.950 5.103 32.879 1.00 93.06 257 GLU A N 1
ATOM 2002 C CA . GLU A 1 257 ? -21.875 3.996 33.204 1.00 93.06 257 GLU A CA 1
ATOM 2003 C C . GLU A 1 257 ? -21.226 2.630 32.932 1.00 93.06 257 GLU A C 1
ATOM 2005 O O . GLU A 1 257 ? -21.330 1.690 33.728 1.00 93.06 257 GLU A O 1
ATOM 2010 N N . LEU A 1 258 ? -20.556 2.504 31.784 1.00 93.81 258 LEU A N 1
ATOM 2011 C CA . LEU A 1 258 ? -19.896 1.273 31.373 1.00 93.81 258 LEU A CA 1
ATOM 2012 C C . LEU A 1 258 ? -18.777 0.891 32.345 1.00 93.81 258 LEU A C 1
ATOM 2014 O O . LEU A 1 258 ? -18.702 -0.270 32.759 1.00 93.81 258 LEU A O 1
ATOM 2018 N N . LEU A 1 259 ? -17.924 1.847 32.717 1.00 93.94 259 LEU A N 1
ATOM 2019 C CA . LEU A 1 259 ? -16.813 1.615 33.637 1.00 93.94 259 LEU A CA 1
ATOM 2020 C C . LEU A 1 259 ? -17.309 1.258 35.037 1.00 93.94 259 LEU A C 1
ATOM 2022 O O . LEU A 1 259 ? -16.823 0.290 35.620 1.00 93.94 259 LEU A O 1
ATOM 2026 N N . GLU A 1 260 ? -18.304 1.976 35.560 1.00 91.56 260 GLU A N 1
ATOM 2027 C CA . GLU A 1 260 ? -18.927 1.646 36.846 1.00 91.56 260 GLU A CA 1
ATOM 2028 C C . GLU A 1 260 ? -19.479 0.219 36.845 1.00 91.56 260 GLU A C 1
ATOM 2030 O O . GLU A 1 260 ? -19.248 -0.556 37.779 1.00 91.56 260 GLU A O 1
ATOM 2035 N N . LYS A 1 261 ? -20.164 -0.170 35.767 1.00 89.06 261 LYS A N 1
ATOM 2036 C CA . LYS A 1 261 ? -20.722 -1.514 35.615 1.00 89.06 261 LYS A CA 1
ATOM 2037 C C . LYS A 1 261 ? -19.651 -2.602 35.558 1.00 89.06 261 LYS A C 1
ATOM 2039 O O . LYS A 1 261 ? -19.861 -3.679 36.112 1.00 89.06 261 LYS A O 1
ATOM 2044 N N . MET A 1 262 ? -18.529 -2.356 34.888 1.00 89.88 262 MET A N 1
ATOM 2045 C CA . MET A 1 262 ? -17.443 -3.336 34.786 1.00 89.88 262 MET A CA 1
ATOM 2046 C C . MET A 1 262 ? -16.669 -3.469 36.100 1.00 89.88 262 MET A C 1
ATOM 2048 O O . MET A 1 262 ? -16.464 -4.582 36.570 1.00 89.88 262 MET A O 1
ATOM 2052 N N . LEU A 1 263 ? -16.336 -2.350 36.745 1.00 87.00 263 LEU A N 1
ATOM 2053 C CA . LEU A 1 263 ? -15.536 -2.336 37.975 1.00 87.00 263 LEU A CA 1
ATOM 2054 C C . LEU A 1 263 ? -16.339 -2.735 39.227 1.00 87.00 263 LEU A C 1
ATOM 2056 O O . LEU A 1 263 ? -15.770 -3.181 40.222 1.00 87.00 263 LEU A O 1
ATOM 2060 N N . SER A 1 264 ? -17.668 -2.591 39.211 1.00 82.50 264 SER A N 1
ATOM 2061 C CA . SER A 1 264 ? -18.531 -3.089 40.295 1.00 82.50 264 SER A CA 1
ATOM 2062 C C . SER A 1 264 ? -18.731 -4.607 40.255 1.00 82.50 264 SER A C 1
ATOM 2064 O O . SER A 1 264 ? -18.989 -5.207 41.299 1.00 82.50 264 SER A O 1
ATOM 2066 N N . ALA A 1 265 ? -18.578 -5.235 39.084 1.00 66.19 265 ALA A N 1
ATOM 2067 C CA . ALA A 1 265 ? -18.678 -6.683 38.916 1.00 66.19 265 ALA A CA 1
ATOM 2068 C C . ALA A 1 265 ? -17.442 -7.444 39.437 1.00 66.19 265 ALA A C 1
ATOM 2070 O O . ALA A 1 265 ? -17.569 -8.617 39.758 1.00 66.19 265 ALA A O 1
ATOM 2071 N N . GLU A 1 266 ? -16.286 -6.784 39.575 1.00 57.75 266 GLU A N 1
ATOM 2072 C CA . GLU A 1 266 ? -15.049 -7.362 40.138 1.00 57.75 266 GLU A CA 1
ATOM 2073 C C . GLU A 1 266 ? -15.066 -7.469 41.677 1.00 57.75 266 GLU A C 1
ATOM 2075 O O . GLU A 1 266 ? -14.234 -8.155 42.265 1.00 57.75 266 GLU A O 1
ATOM 2080 N N . LYS A 1 267 ? -16.000 -6.782 42.353 1.00 50.50 267 LYS A N 1
ATOM 2081 C CA . LYS A 1 267 ? -16.091 -6.727 43.827 1.00 50.50 267 LYS A CA 1
ATOM 2082 C C . LYS A 1 267 ? -17.010 -7.793 44.450 1.00 50.50 267 LYS A C 1
ATOM 2084 O O . LYS A 1 267 ? -17.278 -7.714 45.649 1.00 50.50 267 LYS A O 1
ATOM 2089 N N . LYS A 1 268 ? -17.522 -8.745 43.667 1.00 42.97 268 LYS A N 1
ATOM 2090 C CA . LYS A 1 268 ? -18.367 -9.863 44.124 1.00 42.97 268 LYS A CA 1
ATOM 2091 C C . LYS A 1 268 ? -17.737 -11.193 43.749 1.00 42.97 268 LYS A C 1
ATOM 2093 O O . LYS A 1 268 ? -17.865 -12.117 44.578 1.00 42.97 268 LYS A O 1
#

Radius of gyration: 24.34 Å; Cα contacts (8 Å, |Δi|>4): 410; chains: 1; bounding box: 52×32×72 Å

pLDDT: mean 93.24, std 7.18, range [42.97, 98.75]